Protein AF-A0AAV1ZZJ3-F1 (afdb_monomer_lite)

Sequence (197 aa):
MMRHVVPSNNSCLFTSIYFILSNGNMDLDKSNELRNIIADVVRNNTEKYTTAFLGKPNQEYCEWIQNPAHWGGAIELAILSEHFKLEIVAIDTLSLIAHRFGENNNYKDRVFLIYDGIHYDPLVLELDNTTQTMFPASDLRPMEMAIEIAKEAKSSRQFTDMANFTLFCKVCQARFVGDKEVTEHARVTGHCEFGEF

Secondary structure (DSSP, 8-state):
-EEPPPP-STTHHHHHHHHHHTTS---STHHHHHHHHHHHHHHH-TTTS-HHHHSS-HHHHHHHHHSTTSPP-HHHHHHHHHHHT-EEEEEETTT--EEEESGGGT-SEEEEEEE-SS-EEEEEEEETTEEE--EETT--HHHHHHHHHHHHHHHHHHHHHHH---EEETTT--EESSHHHHHHHHHHH----EEE-

Structure (mmCIF, N/CA/C/O backbone):
data_AF-A0AAV1ZZJ3-F1
#
_entry.id   AF-A0AAV1ZZJ3-F1
#
loop_
_atom_site.group_PDB
_atom_site.id
_atom_site.type_symbol
_atom_site.label_atom_id
_atom_site.label_alt_id
_atom_site.label_comp_id
_atom_site.label_asym_id
_atom_site.label_entity_id
_atom_site.label_seq_id
_atom_site.pdbx_PDB_ins_code
_atom_site.Cartn_x
_atom_site.Cartn_y
_atom_site.Cartn_z
_atom_site.occupancy
_atom_site.B_iso_or_equiv
_atom_site.auth_seq_id
_atom_site.auth_comp_id
_atom_site.auth_asym_id
_atom_site.auth_atom_id
_atom_site.pdbx_PDB_model_num
ATOM 1 N N . MET A 1 1 ? 7.753 11.155 -10.417 1.00 92.88 1 MET A N 1
ATOM 2 C CA . MET A 1 1 ? 7.214 10.222 -9.409 1.00 92.88 1 MET A CA 1
ATOM 3 C C . MET A 1 1 ? 7.870 8.888 -9.671 1.00 92.88 1 MET A C 1
ATOM 5 O O . MET A 1 1 ? 8.147 8.601 -10.826 1.00 92.88 1 MET A O 1
ATOM 9 N N . MET A 1 2 ? 8.169 8.126 -8.631 1.00 94.50 2 MET A N 1
ATOM 10 C CA . MET A 1 2 ? 8.873 6.856 -8.726 1.00 94.50 2 MET A CA 1
ATOM 11 C C . MET A 1 2 ? 8.394 5.890 -7.647 1.00 94.50 2 MET A C 1
ATOM 13 O O . MET A 1 2 ? 7.906 6.312 -6.598 1.00 94.50 2 MET A O 1
ATOM 17 N N . ARG A 1 3 ? 8.546 4.594 -7.923 1.00 95.88 3 ARG A N 1
ATOM 18 C CA . ARG A 1 3 ? 8.349 3.514 -6.952 1.00 95.88 3 ARG A CA 1
ATOM 19 C C . ARG A 1 3 ? 9.514 3.500 -5.972 1.00 95.88 3 ARG A C 1
ATOM 21 O O . ARG A 1 3 ? 10.662 3.411 -6.398 1.00 95.88 3 ARG A O 1
ATOM 28 N N . HIS A 1 4 ? 9.214 3.545 -4.681 1.00 95.62 4 HIS A N 1
ATOM 29 C CA . HIS A 1 4 ? 10.194 3.299 -3.631 1.00 95.62 4 HIS A CA 1
ATOM 30 C C . HIS A 1 4 ? 9.995 1.877 -3.109 1.00 95.62 4 HIS A C 1
ATOM 32 O O . HIS A 1 4 ? 8.924 1.560 -2.616 1.00 95.62 4 HIS A O 1
ATOM 38 N N . VAL A 1 5 ? 11.000 1.013 -3.258 1.00 96.06 5 VAL A N 1
ATOM 39 C CA . VAL A 1 5 ? 10.867 -0.416 -2.939 1.00 96.06 5 VAL A CA 1
ATOM 40 C C . VAL A 1 5 ? 10.989 -0.647 -1.434 1.00 96.06 5 VAL A C 1
ATOM 42 O O . VAL A 1 5 ? 12.005 -0.289 -0.836 1.00 96.06 5 VAL A O 1
ATOM 45 N N . VAL A 1 6 ? 9.989 -1.285 -0.830 1.00 95.62 6 VAL A N 1
ATOM 46 C CA . VAL A 1 6 ? 10.014 -1.743 0.563 1.00 95.62 6 VAL A CA 1
ATOM 47 C C . VAL A 1 6 ? 10.360 -3.236 0.641 1.00 95.62 6 VAL A C 1
ATOM 49 O O . VAL A 1 6 ? 10.262 -3.963 -0.349 1.00 95.62 6 VAL A O 1
ATOM 52 N N . PRO A 1 7 ? 10.784 -3.753 1.809 1.00 94.38 7 PRO A N 1
ATOM 53 C CA . PRO A 1 7 ? 11.091 -5.172 1.944 1.00 94.38 7 PRO A CA 1
ATOM 54 C C . PRO A 1 7 ? 9.897 -6.073 1.601 1.00 94.38 7 PRO A C 1
ATOM 56 O O . PRO A 1 7 ? 8.788 -5.888 2.107 1.00 94.38 7 PRO A O 1
ATOM 59 N N . SER A 1 8 ? 10.142 -7.108 0.794 1.00 89.88 8 SER A N 1
ATOM 60 C CA . SER A 1 8 ? 9.152 -8.131 0.437 1.00 89.88 8 SER A CA 1
ATOM 61 C C . SER A 1 8 ? 8.895 -9.099 1.596 1.00 89.88 8 SER A C 1
ATOM 63 O O . SER A 1 8 ? 9.334 -10.246 1.598 1.00 89.88 8 SER A O 1
ATOM 65 N N . ASN A 1 9 ? 8.191 -8.609 2.612 1.00 89.19 9 ASN A N 1
ATOM 66 C CA . ASN A 1 9 ? 7.699 -9.379 3.746 1.00 89.19 9 ASN A CA 1
ATOM 67 C C . ASN A 1 9 ? 6.160 -9.305 3.822 1.00 89.19 9 ASN A C 1
ATOM 69 O O . ASN A 1 9 ? 5.503 -8.597 3.055 1.00 89.19 9 ASN A O 1
ATOM 73 N N . ASN A 1 10 ? 5.577 -10.004 4.795 1.00 91.31 10 ASN A N 1
ATOM 74 C CA . ASN A 1 10 ? 4.128 -10.047 5.027 1.00 91.31 10 ASN A CA 1
ATOM 75 C C . ASN A 1 10 ? 3.524 -8.714 5.525 1.00 91.31 10 ASN A C 1
ATOM 77 O O . ASN A 1 10 ? 2.336 -8.653 5.841 1.00 91.31 10 ASN A O 1
ATOM 8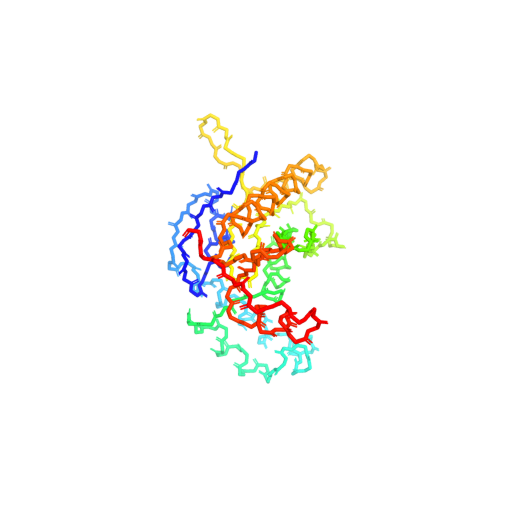1 N N . SER A 1 11 ? 4.328 -7.648 5.601 1.00 95.88 11 SER A N 1
ATOM 82 C CA . SER A 1 11 ? 3.949 -6.333 6.114 1.00 95.88 11 SER A CA 1
ATOM 83 C C . SER A 1 11 ? 4.175 -5.184 5.123 1.00 95.88 11 SER A C 1
ATOM 85 O O . SER A 1 11 ? 4.018 -4.029 5.515 1.00 95.88 11 SER A O 1
ATOM 87 N N . CYS A 1 12 ? 4.475 -5.466 3.849 1.00 96.81 12 CYS A N 1
ATOM 88 C CA . CYS A 1 12 ? 4.767 -4.444 2.832 1.00 96.81 12 CYS A CA 1
ATOM 89 C C . CYS A 1 12 ? 3.719 -3.320 2.741 1.00 96.81 12 CYS A C 1
ATOM 91 O O . CYS A 1 12 ? 4.092 -2.153 2.650 1.00 96.81 12 CYS A O 1
ATOM 93 N N . LEU A 1 13 ? 2.421 -3.630 2.867 1.00 98.25 13 LEU A N 1
ATOM 94 C CA . LEU A 1 13 ? 1.353 -2.622 2.921 1.00 98.25 13 LEU A CA 1
ATOM 95 C C . LEU A 1 13 ? 1.544 -1.647 4.089 1.00 98.25 13 LEU A C 1
ATOM 97 O O . LEU A 1 13 ? 1.511 -0.434 3.898 1.00 98.25 13 LEU A O 1
ATOM 101 N N . PHE A 1 14 ? 1.766 -2.165 5.298 1.00 98.31 14 PHE A N 1
ATOM 102 C CA . PHE A 1 14 ? 1.923 -1.341 6.498 1.00 98.31 14 PHE A CA 1
ATOM 103 C C . PHE A 1 14 ? 3.227 -0.549 6.451 1.00 98.31 14 PHE A C 1
ATOM 105 O O . PHE A 1 14 ? 3.233 0.632 6.778 1.00 98.31 14 PHE A O 1
ATOM 112 N N . THR A 1 15 ? 4.312 -1.167 5.979 1.00 97.88 15 THR A N 1
ATOM 113 C CA . THR A 1 15 ? 5.588 -0.476 5.765 1.00 97.88 15 THR A CA 1
ATOM 114 C C . THR A 1 15 ? 5.435 0.665 4.758 1.00 97.88 15 THR A C 1
ATOM 116 O O . THR A 1 15 ? 5.899 1.768 5.026 1.00 97.88 15 THR A O 1
ATOM 119 N N . SER A 1 16 ? 4.723 0.441 3.650 1.00 98.25 16 SER A N 1
ATOM 120 C CA . SER A 1 16 ? 4.460 1.463 2.629 1.00 98.25 16 SER A CA 1
ATOM 121 C C . SER A 1 16 ? 3.654 2.637 3.179 1.00 98.25 16 SER A C 1
ATOM 123 O O . SER A 1 16 ? 4.013 3.793 2.966 1.00 98.25 16 SER A O 1
ATOM 125 N N . ILE A 1 17 ? 2.577 2.353 3.920 1.00 98.38 17 ILE A N 1
ATOM 126 C CA . ILE A 1 17 ? 1.758 3.396 4.546 1.00 98.38 17 ILE A CA 1
ATOM 127 C C . ILE A 1 17 ? 2.559 4.158 5.599 1.00 98.38 17 ILE A C 1
ATOM 129 O O . ILE A 1 17 ? 2.532 5.386 5.604 1.00 98.38 17 ILE A O 1
ATOM 133 N N . TYR A 1 18 ? 3.298 3.462 6.465 1.00 98.06 18 TYR A N 1
ATOM 134 C CA . TYR A 1 18 ? 4.115 4.128 7.472 1.00 98.06 18 TYR A CA 1
ATOM 135 C C . TYR A 1 18 ? 5.170 5.030 6.829 1.00 98.06 18 TYR A C 1
ATOM 137 O O . TYR A 1 18 ? 5.272 6.189 7.212 1.00 98.06 18 TYR A O 1
ATOM 145 N N . PHE A 1 19 ? 5.884 4.536 5.815 1.00 97.44 19 PHE A N 1
ATOM 146 C CA . PHE A 1 19 ? 6.869 5.309 5.058 1.00 97.44 19 PHE A CA 1
ATOM 147 C C . PHE A 1 19 ? 6.277 6.604 4.488 1.00 97.44 19 PHE A C 1
ATOM 149 O O . PHE A 1 19 ? 6.903 7.661 4.533 1.00 97.44 19 PHE A O 1
ATOM 156 N N . ILE A 1 20 ? 5.046 6.544 3.978 1.00 97.38 20 ILE A N 1
ATOM 157 C CA . ILE A 1 20 ? 4.338 7.725 3.483 1.00 97.38 20 ILE A CA 1
ATOM 158 C C . ILE A 1 20 ? 4.045 8.709 4.622 1.00 97.38 20 ILE A C 1
ATOM 160 O O . ILE A 1 20 ? 4.369 9.891 4.500 1.00 97.38 20 ILE A O 1
ATOM 164 N N . LEU A 1 21 ? 3.457 8.222 5.719 1.00 96.62 21 LEU A N 1
ATOM 165 C CA . LEU A 1 21 ? 3.055 9.034 6.875 1.00 96.62 21 LEU A CA 1
ATOM 166 C C . LEU A 1 21 ? 4.249 9.648 7.617 1.00 96.62 21 LEU A C 1
ATOM 168 O O . LEU A 1 21 ? 4.118 10.689 8.257 1.00 96.62 21 LEU A O 1
ATOM 172 N N . SER A 1 22 ? 5.412 9.010 7.533 1.00 95.19 22 SER A N 1
ATOM 173 C CA . SER A 1 22 ? 6.654 9.436 8.170 1.00 95.19 22 SER A CA 1
ATOM 174 C C . SER A 1 22 ? 7.523 10.326 7.270 1.00 95.19 22 SER A C 1
ATOM 176 O O . SER A 1 22 ? 8.674 10.598 7.616 1.00 95.19 22 SER A O 1
ATOM 178 N N . ASN A 1 23 ? 6.991 10.787 6.128 1.00 92.81 23 ASN A N 1
ATOM 179 C CA . ASN A 1 23 ? 7.705 11.581 5.120 1.00 92.81 23 ASN A CA 1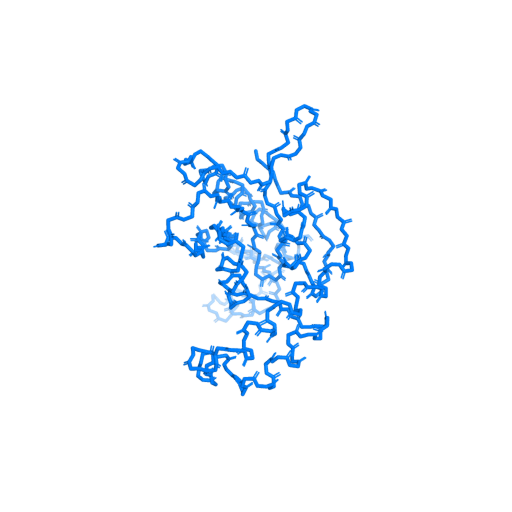
ATOM 180 C C . ASN A 1 23 ? 9.005 10.915 4.634 1.00 92.81 23 ASN A C 1
ATOM 182 O O . ASN A 1 23 ? 10.047 11.559 4.522 1.00 92.81 23 ASN A O 1
ATOM 186 N N . GLY A 1 24 ? 8.942 9.613 4.357 1.00 92.38 24 GLY A N 1
ATOM 187 C CA . GLY A 1 24 ? 10.041 8.844 3.777 1.00 92.38 24 GLY A CA 1
ATOM 188 C C . GLY A 1 24 ? 10.946 8.143 4.792 1.00 92.38 24 GLY A C 1
ATOM 189 O O . GLY A 1 24 ? 12.002 7.632 4.422 1.00 92.38 24 GLY A O 1
ATOM 190 N N . ASN A 1 25 ? 10.570 8.092 6.072 1.00 92.62 25 ASN A N 1
ATOM 191 C CA . ASN A 1 25 ? 11.321 7.336 7.072 1.00 92.62 25 ASN A CA 1
ATOM 192 C C . ASN A 1 25 ? 10.858 5.869 7.112 1.00 92.62 25 ASN A C 1
ATOM 194 O O . ASN A 1 25 ? 9.691 5.570 7.376 1.00 92.62 25 ASN A O 1
ATOM 198 N N . MET A 1 26 ? 11.788 4.946 6.873 1.00 92.44 26 MET A N 1
ATOM 199 C CA . MET A 1 26 ? 11.524 3.513 6.939 1.00 92.44 26 MET A CA 1
ATOM 200 C C . MET A 1 26 ? 11.800 2.967 8.344 1.00 92.44 26 MET A C 1
ATOM 202 O O . MET A 1 26 ? 12.945 2.914 8.785 1.00 92.44 26 MET A O 1
ATOM 206 N N . ASP A 1 27 ? 10.747 2.488 9.004 1.00 93.19 27 ASP A N 1
ATOM 207 C CA . ASP A 1 27 ? 10.817 1.761 10.273 1.00 93.19 27 ASP A CA 1
ATOM 208 C C . ASP A 1 27 ? 9.864 0.559 10.200 1.00 93.19 27 ASP A C 1
ATOM 210 O O . ASP A 1 27 ? 8.648 0.707 10.058 1.00 93.19 27 ASP A O 1
ATOM 214 N N . LEU A 1 28 ? 10.427 -0.650 10.230 1.00 91.25 28 LEU A N 1
ATOM 215 C CA . LEU A 1 28 ? 9.665 -1.883 10.033 1.00 91.25 28 LEU A CA 1
ATOM 216 C C . LEU A 1 28 ? 8.820 -2.246 11.258 1.00 91.25 28 LEU A C 1
ATOM 218 O O . LEU A 1 28 ? 7.755 -2.856 11.095 1.00 91.25 28 LEU A O 1
ATOM 222 N N . ASP A 1 29 ? 9.236 -1.821 12.454 1.00 92.19 29 ASP A N 1
ATOM 223 C CA . ASP A 1 29 ? 8.556 -2.140 13.714 1.00 92.19 29 ASP A CA 1
ATOM 224 C C . ASP A 1 29 ? 7.190 -1.445 13.805 1.00 92.19 29 ASP A C 1
ATOM 226 O O . ASP A 1 29 ? 6.247 -1.940 14.432 1.00 92.19 29 ASP A O 1
ATOM 230 N N . LYS A 1 30 ? 7.034 -0.346 13.062 1.00 95.38 30 LYS A N 1
ATOM 231 C CA . LYS A 1 30 ? 5.810 0.460 12.974 1.00 95.38 30 LYS A CA 1
ATOM 232 C C . LYS A 1 30 ? 4.670 -0.220 12.235 1.00 95.38 30 LYS A C 1
ATOM 234 O O . LYS A 1 30 ? 3.511 0.167 12.390 1.00 95.38 30 LYS A O 1
ATOM 239 N N . SER A 1 31 ? 4.963 -1.308 11.526 1.00 95.31 31 SER A N 1
ATOM 240 C CA . SER A 1 31 ? 3.931 -2.170 10.950 1.00 95.31 31 SER A CA 1
ATOM 241 C C . SER A 1 31 ? 2.983 -2.715 12.028 1.00 95.31 31 SER A C 1
ATOM 243 O O . SER A 1 31 ? 1.779 -2.808 11.7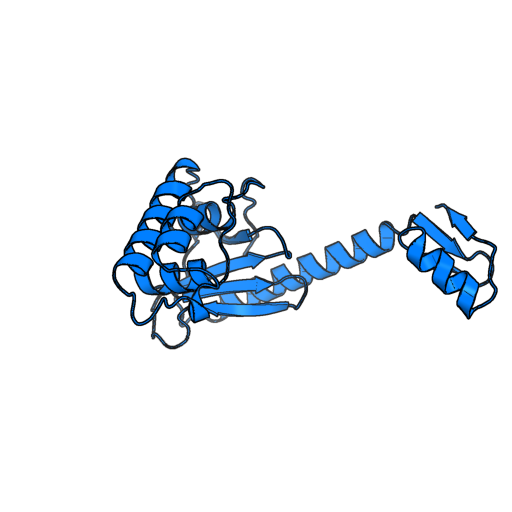97 1.00 95.31 31 SER A O 1
ATOM 245 N N . ASN A 1 32 ? 3.498 -3.024 13.225 1.00 96.38 32 ASN A N 1
ATOM 246 C CA . ASN A 1 32 ? 2.681 -3.529 14.333 1.00 96.38 32 ASN A CA 1
ATOM 247 C C . ASN A 1 32 ? 1.768 -2.446 14.921 1.00 96.38 32 ASN A C 1
ATOM 249 O O . ASN A 1 32 ? 0.634 -2.736 15.297 1.00 96.38 32 ASN A O 1
ATOM 253 N N . GLU A 1 33 ? 2.223 -1.192 14.958 1.00 97.31 33 GLU A N 1
ATOM 254 C CA . GLU A 1 33 ? 1.406 -0.063 15.417 1.00 97.31 33 GLU A CA 1
ATOM 255 C C . GLU A 1 33 ? 0.197 0.149 14.498 1.00 97.31 33 GLU A C 1
ATOM 257 O O . GLU A 1 33 ? -0.930 0.246 14.982 1.00 97.31 33 GLU A O 1
ATOM 262 N N . LEU A 1 34 ? 0.398 0.113 13.175 1.00 98.19 34 LEU A N 1
ATOM 263 C CA . LEU A 1 34 ? -0.704 0.220 12.212 1.00 98.19 34 LEU A CA 1
ATOM 264 C C . LEU A 1 34 ? -1.697 -0.946 12.327 1.00 98.19 34 LEU A C 1
ATOM 266 O O . LEU A 1 34 ? -2.908 -0.724 12.290 1.00 98.19 34 LEU A O 1
ATOM 270 N N . ARG A 1 35 ? -1.213 -2.179 12.522 1.00 98.56 35 ARG A N 1
ATOM 271 C CA . ARG A 1 35 ? -2.081 -3.349 12.755 1.00 98.56 35 ARG A CA 1
ATOM 272 C C . ARG A 1 35 ? -2.927 -3.194 14.020 1.00 98.56 35 ARG A C 1
ATOM 274 O O . ARG A 1 35 ? -4.111 -3.520 13.998 1.00 98.56 35 ARG A O 1
ATOM 281 N N . ASN A 1 36 ? -2.346 -2.667 15.098 1.00 98.44 36 ASN A N 1
ATOM 282 C CA . ASN A 1 36 ? -3.072 -2.402 16.341 1.00 98.44 36 ASN A CA 1
ATOM 283 C C . ASN A 1 36 ? -4.154 -1.334 16.148 1.00 98.44 36 ASN A C 1
ATOM 285 O O . ASN A 1 36 ? -5.285 -1.547 16.575 1.00 98.44 36 ASN A O 1
ATOM 289 N N . ILE A 1 37 ? -3.850 -0.248 15.427 1.00 98.50 37 ILE A N 1
ATOM 290 C CA . ILE A 1 37 ? -4.845 0.774 15.065 1.00 98.50 37 ILE A CA 1
ATOM 291 C C . ILE A 1 37 ? -6.025 0.140 14.318 1.00 98.50 37 ILE A C 1
ATOM 293 O O . ILE A 1 37 ? -7.182 0.411 14.641 1.00 98.50 37 ILE A O 1
ATOM 297 N N . ILE A 1 38 ? -5.751 -0.730 13.343 1.00 98.69 38 ILE A N 1
ATOM 298 C CA . ILE A 1 38 ? -6.797 -1.418 12.579 1.00 98.69 38 ILE A CA 1
ATOM 299 C C . ILE A 1 38 ? -7.641 -2.314 13.487 1.00 98.69 38 ILE A C 1
ATOM 301 O O . ILE A 1 38 ? -8.869 -2.226 13.453 1.00 98.69 38 ILE A O 1
ATOM 305 N N . ALA A 1 39 ? -7.006 -3.137 14.324 1.00 98.62 39 ALA A N 1
ATOM 306 C CA . ALA A 1 39 ? -7.709 -4.002 15.266 1.00 98.62 39 ALA A CA 1
ATOM 307 C C . ALA A 1 39 ? -8.598 -3.195 16.227 1.00 98.62 39 ALA A C 1
ATOM 309 O O . ALA A 1 39 ? -9.741 -3.574 16.474 1.00 98.62 39 ALA A O 1
ATOM 310 N N . ASP A 1 40 ? -8.120 -2.053 16.719 1.00 98.62 40 ASP A N 1
ATOM 311 C CA . ASP A 1 40 ? -8.891 -1.170 17.594 1.00 98.62 40 ASP A CA 1
ATOM 312 C C . ASP A 1 40 ? -10.091 -0.544 16.872 1.00 98.62 40 ASP A C 1
ATOM 314 O O . ASP A 1 40 ? -11.192 -0.500 17.427 1.00 98.62 40 ASP A O 1
ATOM 318 N N . VAL A 1 41 ? -9.926 -0.104 15.619 1.00 98.38 41 VAL A N 1
ATOM 319 C CA . VAL A 1 41 ? -11.039 0.412 14.805 1.00 98.38 41 VAL A CA 1
ATOM 320 C C . VAL A 1 41 ? -12.081 -0.676 14.541 1.00 98.38 41 VAL A C 1
ATOM 322 O O . VAL A 1 41 ? -13.278 -0.407 14.660 1.00 98.38 41 VAL A O 1
ATOM 325 N N . VAL A 1 42 ? -11.652 -1.897 14.212 1.00 98.50 42 VAL A N 1
ATOM 326 C CA . VAL A 1 42 ? -12.551 -3.033 13.956 1.00 98.50 42 VAL A CA 1
ATOM 327 C C . VAL A 1 42 ? -13.321 -3.416 15.218 1.00 98.50 42 VAL A C 1
ATOM 329 O O . VAL A 1 42 ? -14.548 -3.544 15.169 1.00 98.50 42 VAL A O 1
ATOM 332 N N . ARG A 1 43 ? -12.625 -3.534 16.354 1.00 98.31 43 ARG A N 1
ATOM 333 C CA . ARG A 1 43 ? -13.203 -3.925 17.647 1.00 98.31 43 ARG A CA 1
ATOM 334 C C . ARG A 1 43 ? -14.254 -2.938 18.144 1.00 98.31 43 ARG A C 1
ATOM 336 O O . ARG A 1 43 ? -15.253 -3.347 18.726 1.00 98.31 43 ARG A O 1
ATOM 343 N N . ASN A 1 44 ? -14.039 -1.646 17.908 1.00 97.81 44 ASN A N 1
ATOM 344 C CA . ASN A 1 44 ? -14.919 -0.588 18.404 1.00 97.81 44 ASN A CA 1
ATOM 345 C C . ASN A 1 44 ? -16.103 -0.262 17.475 1.00 97.81 44 ASN A C 1
ATOM 347 O O . ASN A 1 44 ? -16.964 0.522 17.858 1.00 97.81 44 ASN A O 1
ATOM 351 N N . ASN A 1 45 ? -16.176 -0.849 16.275 1.00 96.88 45 ASN A N 1
ATOM 352 C CA . ASN A 1 45 ? -17.225 -0.566 15.286 1.00 96.88 45 ASN A CA 1
ATOM 353 C C . ASN A 1 45 ? -17.867 -1.860 14.757 1.00 96.88 45 ASN A C 1
ATOM 355 O O . ASN A 1 45 ? -17.893 -2.121 13.551 1.00 96.88 45 ASN A O 1
ATOM 359 N N . THR A 1 46 ? -18.380 -2.688 15.665 1.00 96.50 46 THR A N 1
ATOM 360 C CA . THR A 1 46 ? -18.911 -4.030 15.361 1.00 96.50 46 THR A CA 1
ATOM 361 C C . THR A 1 46 ? -20.124 -4.028 14.426 1.00 96.50 46 THR A C 1
ATOM 363 O O . THR A 1 46 ? -20.312 -4.986 13.680 1.00 96.50 46 THR A O 1
ATOM 366 N N . GLU A 1 47 ? -20.915 -2.950 14.409 1.00 97.31 47 GLU A N 1
ATOM 367 C CA . GLU A 1 47 ? -22.045 -2.790 13.481 1.00 97.31 47 GLU A CA 1
ATOM 368 C C . GLU A 1 47 ? -21.589 -2.650 12.021 1.00 97.31 47 GLU A C 1
ATOM 370 O O . GLU A 1 47 ? -22.242 -3.161 11.114 1.00 97.31 47 GLU A O 1
ATOM 375 N N . LYS A 1 48 ? -20.446 -1.988 11.788 1.00 97.12 48 LYS A N 1
ATOM 376 C CA . LYS A 1 48 ? -19.846 -1.831 10.454 1.00 97.12 48 LYS A CA 1
ATOM 377 C C . LYS A 1 48 ? -19.041 -3.073 10.075 1.00 97.12 48 LYS A C 1
ATOM 379 O O . LYS A 1 48 ? -19.235 -3.645 9.003 1.00 97.12 48 LYS A O 1
ATOM 384 N N . TYR A 1 49 ? -18.150 -3.508 10.962 1.00 97.94 49 TYR A N 1
ATOM 385 C CA . TYR A 1 49 ? -17.226 -4.616 10.719 1.00 97.94 49 TYR A CA 1
ATOM 386 C C . TYR A 1 49 ? -17.818 -5.945 11.191 1.00 97.94 49 TYR A C 1
ATOM 388 O O . TYR A 1 49 ? -17.357 -6.568 12.152 1.00 97.94 49 TYR A O 1
ATOM 396 N N . THR A 1 50 ? -18.876 -6.355 10.495 1.00 98.06 50 THR A N 1
ATOM 397 C CA . THR A 1 50 ? -19.569 -7.629 10.711 1.00 98.06 50 THR A CA 1
ATOM 398 C C . THR A 1 50 ? -18.790 -8.804 10.116 1.00 98.06 50 THR A C 1
ATOM 400 O O . THR A 1 50 ? -17.908 -8.627 9.273 1.00 98.06 50 THR A O 1
ATOM 403 N N . THR A 1 51 ? -19.168 -10.034 10.477 1.00 97.62 51 THR A N 1
ATOM 404 C CA . THR A 1 51 ? -18.599 -11.250 9.869 1.00 97.62 51 THR A CA 1
ATOM 405 C C . THR A 1 51 ? -18.734 -11.274 8.349 1.00 97.62 51 THR A C 1
ATOM 407 O O . THR A 1 51 ? -17.821 -11.728 7.667 1.00 97.62 51 THR A O 1
ATOM 410 N N . ALA A 1 52 ? -19.840 -10.760 7.806 1.00 97.00 52 ALA A N 1
ATOM 411 C CA . ALA A 1 52 ? -20.042 -10.683 6.363 1.00 97.00 52 ALA A CA 1
ATOM 412 C C . ALA A 1 52 ? -19.062 -9.706 5.693 1.00 97.00 52 ALA A C 1
ATOM 414 O O . ALA A 1 52 ? -18.600 -9.971 4.589 1.00 97.00 52 ALA A O 1
ATOM 415 N N . PHE A 1 53 ? -18.722 -8.604 6.369 1.00 96.62 53 PHE A N 1
ATOM 416 C CA . PHE A 1 53 ? -17.764 -7.621 5.865 1.00 96.62 53 PHE A CA 1
ATOM 417 C C . PHE A 1 53 ? -16.321 -8.146 5.925 1.00 96.62 53 PHE A C 1
ATOM 419 O O . PHE A 1 53 ? -15.562 -7.999 4.973 1.00 96.62 53 PHE A O 1
ATOM 426 N N . LEU A 1 54 ? -15.943 -8.763 7.047 1.00 97.44 54 LEU A N 1
ATOM 427 C CA . LEU A 1 54 ? -14.570 -9.201 7.328 1.00 97.44 54 LEU A CA 1
ATOM 428 C C . LEU A 1 54 ? -14.246 -10.604 6.783 1.00 97.44 54 LEU A C 1
ATOM 430 O O . LEU A 1 54 ? -13.086 -11.019 6.756 1.00 97.44 54 LEU A O 1
ATOM 434 N N . GLY A 1 55 ? -15.272 -11.384 6.432 1.00 96.81 55 GLY A N 1
ATOM 435 C CA . GLY A 1 55 ? -15.160 -12.806 6.094 1.00 96.81 55 GLY A CA 1
ATOM 436 C C . GLY A 1 55 ? -14.836 -13.719 7.285 1.00 96.81 55 GLY A C 1
ATOM 437 O O . GLY A 1 55 ? -14.644 -14.916 7.089 1.00 96.81 55 GLY A O 1
ATOM 438 N N . LYS A 1 56 ? -14.747 -13.167 8.503 1.00 97.56 56 LYS A N 1
ATOM 439 C CA . LYS A 1 56 ? -14.443 -13.841 9.778 1.00 97.56 56 LYS A CA 1
ATOM 440 C C . LYS A 1 56 ? -15.129 -13.099 10.937 1.00 97.56 56 LYS A C 1
ATOM 442 O O . LYS A 1 56 ? -15.426 -11.914 10.785 1.00 97.56 56 LYS A O 1
ATOM 447 N N . PRO A 1 57 ? -15.409 -13.743 12.085 1.00 98.38 57 PRO A N 1
ATOM 448 C CA . PRO A 1 57 ? -15.868 -13.056 13.294 1.00 98.38 57 PRO A CA 1
ATOM 449 C C . PRO A 1 57 ? -14.987 -11.851 13.653 1.00 98.38 57 PRO A C 1
ATOM 451 O O . PRO A 1 57 ? -13.770 -11.912 13.523 1.00 98.38 57 PRO A O 1
ATOM 454 N N . ASN A 1 58 ? -15.596 -10.761 14.130 1.00 98.38 58 ASN A N 1
ATOM 455 C CA . ASN A 1 58 ? -14.897 -9.498 14.411 1.00 98.38 58 ASN A CA 1
ATOM 456 C C . ASN A 1 58 ? -13.681 -9.674 15.341 1.00 98.38 58 ASN A C 1
ATOM 458 O O . ASN A 1 58 ? -12.590 -9.200 15.030 1.00 98.38 58 ASN A O 1
ATOM 462 N N . GLN A 1 59 ? -13.850 -10.418 16.438 1.00 98.12 59 GLN A N 1
ATOM 463 C CA . GLN A 1 59 ? -12.761 -10.713 17.371 1.00 98.12 59 GLN A CA 1
ATOM 464 C C . GLN A 1 59 ? -11.642 -11.533 16.711 1.00 98.12 59 GLN A C 1
ATOM 466 O O . GLN A 1 59 ? -10.473 -11.182 16.843 1.00 98.12 59 GLN A O 1
ATOM 471 N N . GLU A 1 60 ? -12.001 -12.571 15.952 1.00 98.50 60 GLU A N 1
ATOM 472 C CA . GLU A 1 60 ? -11.040 -13.401 15.216 1.00 98.50 60 GLU A CA 1
ATOM 473 C C . GLU A 1 60 ? -10.268 -12.570 14.181 1.00 98.50 60 GLU A C 1
ATOM 475 O O . GLU A 1 60 ? -9.064 -12.737 14.021 1.00 98.50 60 GLU A O 1
ATOM 480 N N . TYR A 1 61 ? -10.929 -11.617 13.516 1.00 98.62 61 TYR A N 1
ATOM 481 C CA . TYR A 1 61 ? -10.264 -10.694 12.601 1.00 98.62 61 TYR A CA 1
ATOM 482 C C . TYR A 1 61 ? -9.250 -9.797 13.312 1.00 98.62 61 TYR A C 1
ATOM 484 O O . TYR A 1 61 ? -8.165 -9.572 12.783 1.00 98.62 61 TYR A O 1
ATOM 492 N N . CYS A 1 62 ? -9.583 -9.292 14.504 1.00 98.62 62 CYS A N 1
ATOM 493 C CA . CYS A 1 62 ? -8.666 -8.468 15.292 1.00 98.62 62 CYS A CA 1
ATOM 494 C C . CYS A 1 62 ? -7.391 -9.246 15.647 1.00 98.62 62 CYS A C 1
ATOM 496 O O . CYS A 1 62 ? -6.289 -8.744 15.446 1.00 98.62 62 CYS A O 1
ATOM 498 N N . GLU A 1 63 ? -7.532 -10.487 16.111 1.00 98.38 63 GLU A N 1
ATOM 499 C CA . GLU A 1 63 ? -6.392 -11.365 16.406 1.00 98.38 63 GLU A CA 1
ATOM 500 C C . GLU A 1 63 ? -5.605 -11.704 15.129 1.00 98.38 63 GLU A C 1
ATOM 502 O O . GLU A 1 63 ? -4.371 -11.688 15.117 1.00 98.38 63 GLU A O 1
ATOM 507 N N . TRP A 1 64 ? -6.315 -11.951 14.023 1.00 98.44 64 TRP A N 1
ATOM 508 C CA . TRP A 1 64 ? -5.728 -12.236 12.719 1.00 98.44 64 TRP A CA 1
ATOM 509 C C . TRP A 1 64 ? -4.877 -11.067 12.208 1.00 98.44 64 TRP A C 1
ATOM 511 O O . TRP A 1 64 ? -3.716 -11.277 11.859 1.00 98.44 64 TRP A O 1
ATOM 521 N N . ILE A 1 65 ? -5.395 -9.835 12.196 1.00 98.50 65 ILE A N 1
ATOM 522 C CA . ILE A 1 65 ? -4.680 -8.691 11.610 1.00 98.50 65 ILE A CA 1
ATOM 523 C C . ILE A 1 65 ? -3.455 -8.271 12.432 1.00 98.50 65 ILE A C 1
ATOM 525 O O . ILE A 1 65 ? -2.478 -7.776 11.866 1.00 98.50 65 ILE A O 1
ATOM 529 N N . GLN A 1 66 ? -3.466 -8.515 13.747 1.00 98.19 66 GLN A N 1
ATOM 530 C CA . GLN A 1 66 ? -2.333 -8.251 14.640 1.00 98.19 66 GLN A CA 1
ATOM 531 C C . GLN A 1 66 ? -1.158 -9.218 14.432 1.00 98.19 66 GLN A C 1
ATOM 533 O O . GLN A 1 66 ? -0.038 -8.909 14.835 1.00 98.19 66 GLN A O 1
ATOM 538 N N . ASN A 1 67 ? -1.368 -10.362 13.776 1.00 97.38 67 ASN A N 1
ATOM 539 C CA . ASN A 1 67 ? -0.286 -11.292 13.471 1.00 97.38 67 ASN A CA 1
ATOM 540 C C . ASN A 1 67 ? 0.547 -10.791 12.266 1.00 97.38 67 ASN A C 1
ATOM 542 O O . ASN A 1 67 ? 0.011 -10.652 11.162 1.00 97.38 67 ASN A O 1
ATOM 546 N N . PRO A 1 68 ? 1.870 -10.581 12.422 1.00 95.00 68 PRO A N 1
ATOM 547 C CA . PRO A 1 68 ? 2.735 -10.062 11.361 1.00 95.00 68 PRO A CA 1
ATOM 548 C C . PRO A 1 68 ? 2.906 -11.015 10.169 1.00 95.00 68 PRO A C 1
ATOM 550 O O . PRO A 1 68 ? 3.422 -10.599 9.135 1.00 95.00 68 PRO A O 1
ATOM 553 N N . ALA A 1 69 ? 2.484 -12.278 10.280 1.00 94.31 69 ALA A N 1
ATOM 554 C CA . ALA A 1 69 ? 2.486 -13.225 9.170 1.00 94.31 69 ALA A CA 1
ATOM 555 C C . ALA A 1 69 ? 1.354 -12.980 8.157 1.00 94.31 69 ALA A C 1
ATOM 557 O O . ALA A 1 69 ? 1.435 -13.468 7.031 1.00 94.31 69 ALA A O 1
ATOM 558 N N . HIS A 1 70 ? 0.309 -12.238 8.530 1.00 95.06 70 HIS A N 1
ATOM 559 C CA . HIS A 1 70 ? -0.847 -12.007 7.669 1.00 95.06 70 HIS A CA 1
ATOM 560 C C . HIS A 1 70 ? -0.728 -10.721 6.865 1.00 95.06 70 HIS A C 1
ATOM 562 O O . HIS A 1 70 ? -0.262 -9.695 7.364 1.00 95.06 70 HIS A O 1
ATOM 568 N N . TRP A 1 71 ? -1.191 -10.771 5.621 1.00 96.06 71 TRP A N 1
ATOM 569 C CA . TRP A 1 71 ? -1.157 -9.634 4.708 1.00 96.06 71 TRP A CA 1
ATOM 570 C C . TRP A 1 71 ? -2.334 -8.702 4.970 1.00 96.06 71 TRP A C 1
ATOM 572 O O . TRP A 1 71 ? -3.436 -9.159 5.258 1.00 96.06 71 TRP A O 1
ATOM 582 N N . GLY A 1 72 ? -2.102 -7.399 4.836 1.00 96.75 72 GLY A N 1
ATOM 583 C CA . GLY A 1 72 ? -3.194 -6.440 4.698 1.00 96.75 72 GLY A CA 1
ATOM 584 C C . GLY A 1 72 ? -3.699 -6.382 3.256 1.00 96.75 72 GLY A C 1
ATOM 585 O O . GLY A 1 72 ? -3.023 -6.832 2.329 1.00 96.75 72 GLY A O 1
ATOM 586 N N . GLY A 1 73 ? -4.852 -5.756 3.059 1.00 97.25 73 GLY A N 1
ATOM 587 C CA . GLY A 1 73 ? -5.391 -5.464 1.737 1.00 97.25 73 GLY A CA 1
ATOM 588 C C . GLY A 1 73 ? -6.395 -4.316 1.755 1.00 97.25 73 GLY A C 1
ATOM 589 O O . GLY A 1 73 ? -6.228 -3.322 2.459 1.00 97.25 73 GLY A O 1
ATOM 590 N N . ALA A 1 74 ? -7.458 -4.447 0.962 1.00 97.38 74 ALA A N 1
ATOM 591 C CA . ALA A 1 74 ? -8.444 -3.386 0.765 1.00 97.38 74 ALA A CA 1
ATOM 592 C C . ALA A 1 74 ? -9.165 -2.954 2.058 1.00 97.38 74 ALA A C 1
ATOM 594 O O . ALA A 1 74 ? -9.445 -1.767 2.223 1.00 97.38 74 ALA A O 1
ATOM 595 N N . ILE A 1 75 ? -9.445 -3.887 2.978 1.00 98.12 75 ILE A N 1
ATOM 596 C CA . ILE A 1 75 ? -10.081 -3.570 4.269 1.00 98.12 75 ILE A CA 1
ATOM 597 C C . ILE A 1 75 ? -9.158 -2.671 5.097 1.00 98.12 75 ILE A C 1
ATOM 599 O O . ILE A 1 75 ? -9.585 -1.615 5.564 1.00 98.12 75 ILE A O 1
ATOM 603 N N . GLU A 1 76 ? -7.883 -3.042 5.213 1.00 98.62 76 GLU A N 1
ATOM 604 C CA . GLU A 1 76 ? -6.874 -2.263 5.934 1.00 98.62 76 GLU A CA 1
ATOM 605 C C . GLU A 1 76 ? -6.705 -0.873 5.319 1.00 98.62 76 GLU A C 1
ATOM 607 O O . GLU A 1 76 ? -6.730 0.116 6.046 1.00 98.62 76 GLU A O 1
ATOM 612 N N . LEU A 1 77 ? -6.590 -0.768 3.990 1.00 98.69 77 LEU A N 1
ATOM 613 C CA . LEU A 1 77 ? -6.458 0.528 3.311 1.00 98.69 77 LEU A CA 1
ATOM 614 C C . LEU A 1 77 ? -7.675 1.430 3.549 1.00 98.69 77 LEU A C 1
ATOM 616 O O . LEU A 1 77 ? -7.507 2.620 3.809 1.00 98.69 77 LEU A O 1
ATOM 620 N N . ALA A 1 78 ? -8.893 0.880 3.521 1.00 98.31 78 ALA A N 1
ATOM 621 C CA . ALA A 1 78 ? -10.105 1.638 3.823 1.00 98.31 78 ALA A CA 1
ATOM 622 C C . ALA A 1 78 ? -10.110 2.163 5.269 1.00 98.31 78 ALA A C 1
ATOM 624 O O . ALA A 1 78 ? -10.426 3.331 5.504 1.00 98.31 78 ALA A O 1
ATOM 625 N N . ILE A 1 79 ? -9.721 1.320 6.229 1.00 98.50 79 ILE A N 1
ATOM 626 C CA . ILE A 1 79 ? -9.636 1.685 7.648 1.00 98.50 79 ILE A CA 1
ATOM 627 C C . ILE A 1 79 ? -8.579 2.768 7.873 1.00 98.50 79 ILE A C 1
ATOM 629 O O . ILE A 1 79 ? -8.860 3.773 8.525 1.00 98.50 79 ILE A O 1
ATOM 633 N N . LEU A 1 80 ? -7.378 2.590 7.321 1.00 98.62 80 LEU A N 1
ATOM 634 C CA . LEU A 1 80 ? -6.272 3.533 7.481 1.00 98.62 80 LEU A CA 1
ATOM 635 C C . LEU A 1 80 ? -6.575 4.876 6.802 1.00 98.62 80 LEU A C 1
ATOM 637 O O . LEU A 1 80 ? -6.296 5.922 7.384 1.00 98.62 80 LEU A O 1
ATOM 641 N N . SER A 1 81 ? -7.214 4.859 5.628 1.00 98.56 81 SER A N 1
ATOM 642 C CA . SER A 1 81 ? -7.711 6.067 4.957 1.00 98.56 81 SER A CA 1
ATOM 643 C C . SER A 1 81 ? -8.673 6.851 5.856 1.00 98.56 81 SER A C 1
ATOM 645 O O . SER A 1 81 ? -8.506 8.056 6.061 1.00 98.56 81 SER A O 1
ATOM 647 N N . GLU A 1 82 ? -9.650 6.165 6.459 1.00 97.69 82 GLU A N 1
ATOM 648 C CA . GLU A 1 82 ? -10.624 6.799 7.346 1.00 97.69 82 GLU A CA 1
ATOM 649 C C . GLU A 1 82 ? -9.994 7.300 8.652 1.00 97.69 82 GLU A C 1
ATOM 651 O O . GLU A 1 82 ? -10.370 8.371 9.141 1.00 97.69 82 GLU A O 1
ATOM 656 N N . HIS A 1 83 ? -9.045 6.547 9.210 1.00 97.75 83 HIS A N 1
ATOM 657 C CA . HIS A 1 83 ? -8.354 6.881 10.451 1.00 97.75 83 HIS A CA 1
ATOM 658 C C . HIS A 1 83 ? -7.469 8.123 10.288 1.00 97.75 83 HIS A C 1
ATOM 660 O O . HIS A 1 83 ? -7.594 9.070 11.063 1.00 97.75 83 HIS A O 1
ATOM 666 N N . PHE A 1 84 ? -6.638 8.160 9.242 1.00 97.88 84 PHE A N 1
ATOM 667 C CA . PHE A 1 84 ? -5.708 9.265 8.983 1.00 97.88 84 PHE A CA 1
ATOM 668 C C . PHE A 1 84 ? -6.313 10.425 8.186 1.00 97.88 84 PHE A C 1
ATOM 670 O O . PHE A 1 84 ? -5.636 11.424 7.962 1.00 97.88 84 PHE A O 1
ATOM 677 N N . LYS A 1 85 ? -7.589 10.323 7.789 1.00 97.75 85 LYS A N 1
ATOM 678 C CA . LYS A 1 85 ? -8.306 11.342 7.003 1.00 97.75 85 LYS A CA 1
ATOM 679 C C . LYS A 1 85 ? -7.583 11.682 5.699 1.00 97.75 85 LYS A C 1
ATOM 681 O O . LYS A 1 85 ? -7.400 12.851 5.358 1.00 97.75 85 LYS A O 1
ATOM 686 N N . LEU A 1 86 ? -7.194 10.631 4.985 1.00 96.94 86 LEU A N 1
ATOM 687 C CA . LEU A 1 86 ? -6.354 10.711 3.802 1.00 96.94 86 LEU A CA 1
ATOM 688 C C . LEU A 1 86 ? -6.894 9.818 2.688 1.00 96.94 86 LEU A C 1
ATOM 690 O O . LEU A 1 86 ? -7.316 8.690 2.938 1.00 96.94 86 LEU A O 1
ATOM 694 N N . GLU A 1 87 ? -6.878 10.306 1.451 1.00 98.44 87 GLU A N 1
ATOM 695 C CA . GLU A 1 87 ? -7.233 9.489 0.295 1.00 98.44 87 GLU A CA 1
ATOM 696 C C . GLU A 1 87 ? -6.060 8.578 -0.091 1.00 98.44 87 GLU A C 1
ATOM 698 O O . GLU A 1 87 ? -4.982 9.054 -0.442 1.00 98.44 87 GLU A O 1
ATOM 703 N N . ILE A 1 88 ? -6.258 7.262 -0.056 1.00 98.69 88 ILE A N 1
ATOM 704 C CA . ILE A 1 88 ? -5.222 6.303 -0.456 1.00 98.69 88 ILE A CA 1
ATOM 705 C C . ILE A 1 88 ? -5.578 5.753 -1.829 1.00 98.69 88 ILE A C 1
ATOM 707 O O . ILE A 1 88 ? -6.660 5.201 -2.013 1.00 98.69 88 ILE A O 1
ATOM 711 N N . VAL A 1 89 ? -4.670 5.881 -2.793 1.00 98.62 89 VAL A N 1
ATOM 712 C CA . VAL A 1 89 ? -4.853 5.343 -4.142 1.00 98.62 89 VAL A CA 1
ATOM 713 C C . VAL A 1 89 ? -3.887 4.189 -4.358 1.00 98.62 89 VAL A C 1
ATOM 715 O O . VAL A 1 89 ? -2.683 4.405 -4.437 1.00 98.62 89 VAL A O 1
ATOM 718 N N . ALA A 1 90 ? -4.403 2.967 -4.469 1.00 98.50 90 ALA A N 1
ATOM 719 C CA . ALA A 1 90 ? -3.608 1.791 -4.811 1.00 98.50 90 ALA A CA 1
ATOM 720 C C . ALA A 1 90 ? -3.823 1.423 -6.282 1.00 98.50 90 ALA A C 1
ATOM 722 O O . ALA A 1 90 ? -4.941 1.096 -6.683 1.00 98.50 90 ALA A O 1
ATOM 723 N N . ILE A 1 91 ? -2.764 1.489 -7.087 1.00 98.38 91 ILE A N 1
ATOM 724 C CA . ILE A 1 91 ? -2.823 1.197 -8.520 1.00 98.38 91 ILE A CA 1
ATOM 725 C C . ILE A 1 91 ? -2.348 -0.229 -8.753 1.00 98.38 91 ILE A C 1
ATOM 727 O O . ILE A 1 91 ? -1.179 -0.548 -8.534 1.00 98.38 91 ILE A O 1
ATOM 731 N N . ASP A 1 92 ? -3.259 -1.080 -9.209 1.00 96.88 92 ASP A N 1
ATOM 732 C CA . ASP A 1 92 ? -2.937 -2.443 -9.604 1.00 96.88 92 ASP A CA 1
ATOM 733 C C . ASP A 1 92 ? -2.258 -2.436 -10.979 1.00 96.88 92 ASP A C 1
ATOM 735 O O . ASP A 1 92 ? -2.846 -2.043 -11.984 1.00 96.88 92 ASP A O 1
ATOM 739 N N . THR A 1 93 ? -1.009 -2.884 -11.039 1.00 94.62 93 THR A N 1
ATOM 740 C CA . THR A 1 93 ? -0.226 -2.959 -12.280 1.00 94.62 93 THR A CA 1
ATOM 741 C C . THR A 1 93 ? -0.742 -4.011 -13.256 1.00 94.62 93 THR A C 1
ATOM 743 O O . THR A 1 93 ? -0.472 -3.914 -14.451 1.00 94.62 93 THR A O 1
ATOM 746 N N . LEU A 1 94 ? -1.511 -5.001 -12.798 1.00 89.88 94 LEU A N 1
ATOM 747 C CA . LEU A 1 94 ? -2.093 -6.020 -13.666 1.00 89.88 94 LEU A CA 1
ATOM 748 C C . LEU A 1 94 ? -3.302 -5.462 -14.415 1.00 89.88 94 LEU A C 1
ATOM 750 O O . LEU A 1 94 ? -3.344 -5.492 -15.650 1.00 89.88 94 LEU A O 1
ATOM 754 N N . SER A 1 95 ? -4.280 -4.923 -13.688 1.00 93.19 95 SER A N 1
ATOM 755 C CA . SER A 1 95 ? -5.517 -4.394 -14.274 1.00 93.19 95 SER A CA 1
ATOM 756 C C . SER A 1 95 ? -5.415 -2.937 -14.740 1.00 93.19 95 SER A C 1
ATOM 758 O O . SER A 1 95 ? -6.205 -2.522 -15.585 1.00 93.19 95 SER A O 1
ATOM 760 N N . LEU A 1 96 ? -4.423 -2.182 -14.252 1.00 94.44 96 LEU A N 1
ATOM 761 C CA . LEU A 1 96 ? -4.304 -0.718 -14.355 1.00 94.44 96 LEU A CA 1
ATOM 762 C C . LEU A 1 96 ? -5.465 0.046 -13.703 1.00 94.44 96 LEU A C 1
ATOM 764 O O . LEU A 1 96 ? -5.685 1.221 -14.000 1.00 94.44 96 LEU A O 1
ATOM 768 N N . ILE A 1 97 ? -6.209 -0.604 -12.807 1.00 96.31 97 ILE A N 1
ATOM 769 C CA . ILE A 1 97 ? -7.274 0.036 -12.043 1.00 96.31 97 ILE A CA 1
ATOM 770 C C . ILE A 1 97 ? -6.657 0.748 -10.835 1.00 96.31 97 ILE A C 1
ATOM 772 O O . ILE A 1 97 ? -5.889 0.168 -10.067 1.00 96.31 97 ILE A O 1
ATOM 776 N N . ALA A 1 98 ? -7.018 2.020 -10.662 1.00 97.44 98 ALA A N 1
ATOM 777 C CA . ALA A 1 98 ? -6.690 2.802 -9.478 1.00 97.44 98 ALA A CA 1
ATOM 778 C C . ALA A 1 98 ? -7.814 2.661 -8.442 1.00 97.44 98 ALA A C 1
ATOM 780 O O . ALA A 1 98 ? -8.886 3.252 -8.583 1.00 97.44 98 ALA A O 1
ATOM 781 N N . HIS A 1 99 ? -7.575 1.880 -7.393 1.00 98.00 99 HIS A N 1
ATOM 782 C CA . HIS A 1 99 ? -8.502 1.734 -6.276 1.00 98.00 99 HIS A CA 1
ATOM 783 C C . HIS A 1 99 ? -8.346 2.912 -5.316 1.00 98.00 99 HIS A C 1
ATOM 785 O O . HIS A 1 99 ? -7.290 3.084 -4.707 1.00 98.00 99 HIS A O 1
ATOM 791 N N . ARG A 1 100 ? -9.399 3.725 -5.186 1.00 97.94 100 ARG A N 1
ATOM 792 C CA . ARG A 1 100 ? -9.412 4.938 -4.361 1.00 97.94 100 ARG A CA 1
ATOM 793 C C . ARG A 1 100 ? -10.151 4.678 -3.051 1.00 97.94 100 ARG A C 1
ATOM 795 O O . ARG A 1 100 ? -11.357 4.445 -3.034 1.00 97.94 100 ARG A O 1
ATOM 802 N N . PHE A 1 101 ? -9.430 4.736 -1.941 1.00 98.38 101 PHE A N 1
ATOM 803 C CA . PHE A 1 101 ? -9.972 4.619 -0.592 1.00 98.38 101 PHE A CA 1
ATOM 804 C C . PHE A 1 101 ? -10.140 6.024 -0.008 1.00 98.38 101 PHE A C 1
ATOM 806 O O . PHE A 1 101 ? -9.189 6.803 0.004 1.00 98.38 101 PHE A O 1
ATOM 813 N N . GLY A 1 102 ? -11.354 6.363 0.439 1.00 96.25 102 GLY A N 1
ATOM 814 C CA . GLY A 1 102 ? -11.673 7.693 0.978 1.00 96.25 102 GLY A CA 1
ATOM 815 C C . GLY A 1 102 ? -12.038 8.762 -0.063 1.00 96.25 102 GLY A C 1
ATOM 816 O O . GLY A 1 102 ? -12.153 9.930 0.298 1.00 96.25 102 GLY A O 1
ATOM 817 N N . GLU A 1 103 ? -12.265 8.384 -1.328 1.00 90.88 103 GLU A N 1
ATOM 818 C CA . GLU A 1 103 ? -12.591 9.299 -2.443 1.00 90.88 103 GLU A CA 1
ATOM 819 C C . GLU A 1 103 ? -13.763 10.250 -2.143 1.00 90.88 103 GLU A C 1
ATOM 821 O O . GLU A 1 103 ? -13.706 11.433 -2.469 1.00 90.88 103 GLU A O 1
ATOM 826 N N . ASN A 1 104 ? -14.810 9.758 -1.475 1.00 91.06 104 ASN A N 1
ATOM 827 C CA . ASN A 1 104 ? -16.027 10.529 -1.195 1.00 91.06 104 ASN A CA 1
ATOM 828 C C . ASN A 1 104 ? -15.989 11.278 0.146 1.00 91.06 104 ASN A C 1
ATOM 830 O O . ASN A 1 104 ? -16.987 11.870 0.556 1.00 91.06 104 ASN A O 1
ATOM 834 N N . ASN A 1 105 ? -14.854 11.255 0.848 1.00 93.50 105 ASN A N 1
ATOM 835 C CA . ASN A 1 105 ? -14.747 11.798 2.201 1.00 93.50 105 ASN A CA 1
ATOM 836 C C . ASN A 1 105 ? -14.194 13.236 2.223 1.00 93.50 105 ASN A C 1
ATOM 838 O O . ASN A 1 105 ? -14.007 13.797 3.302 1.00 93.50 105 ASN A O 1
ATOM 842 N N . ASN A 1 106 ? -13.948 13.838 1.050 1.00 94.38 106 ASN A N 1
ATOM 843 C CA . ASN A 1 106 ? -13.391 15.187 0.884 1.00 94.38 106 ASN A CA 1
ATOM 844 C C . ASN A 1 106 ? -12.081 15.405 1.663 1.00 94.38 106 ASN A C 1
ATOM 846 O O . ASN A 1 106 ? -11.847 16.476 2.233 1.00 94.38 106 ASN A O 1
ATOM 850 N N . TYR A 1 107 ? -11.225 14.380 1.704 1.00 97.56 107 TYR A N 1
ATOM 851 C CA . TYR A 1 107 ? -9.890 14.505 2.276 1.00 97.56 107 TYR A CA 1
A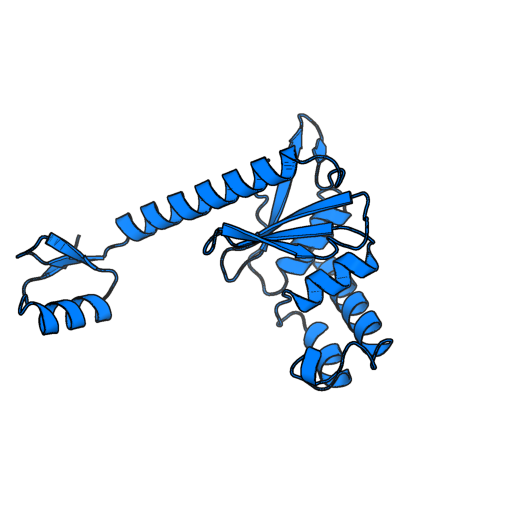TOM 852 C C . TYR A 1 107 ? -9.036 15.469 1.456 1.00 97.56 107 TYR A C 1
ATOM 854 O O . TYR A 1 107 ? -9.153 15.550 0.234 1.00 97.56 107 TYR A O 1
ATOM 862 N N . LYS A 1 108 ? -8.205 16.247 2.154 1.00 97.38 108 LYS A N 1
ATOM 863 C CA . LYS A 1 108 ? -7.359 17.272 1.527 1.00 97.38 108 LYS A CA 1
ATOM 864 C C . LYS A 1 108 ? -6.098 16.689 0.919 1.00 97.38 108 LYS A C 1
ATOM 866 O O . LYS A 1 108 ? -5.572 17.275 -0.022 1.00 97.38 108 LYS A O 1
ATOM 871 N N . ASP A 1 109 ? -5.658 15.554 1.443 1.00 97.88 109 ASP A N 1
ATOM 872 C CA . ASP A 1 109 ? -4.413 14.907 1.073 1.00 97.88 109 ASP A CA 1
ATOM 873 C C . ASP A 1 109 ? -4.683 13.538 0.450 1.00 97.88 109 ASP A C 1
ATOM 875 O O . ASP A 1 109 ? -5.629 12.835 0.818 1.00 97.88 109 ASP A O 1
ATOM 879 N N . ARG A 1 110 ? -3.826 13.179 -0.503 1.00 98.00 110 ARG A N 1
ATOM 880 C CA . ARG A 1 110 ? -3.828 11.935 -1.259 1.00 98.00 110 ARG A CA 1
ATOM 881 C C . ARG A 1 110 ? -2.432 11.330 -1.272 1.00 98.00 110 ARG A C 1
ATOM 883 O O . ARG A 1 110 ? -1.438 12.046 -1.401 1.00 98.00 110 ARG A O 1
ATOM 890 N N . VAL A 1 111 ? -2.367 10.006 -1.195 1.00 98.50 111 VAL A N 1
ATOM 891 C CA . VAL A 1 111 ? -1.128 9.229 -1.323 1.00 98.50 111 VAL A CA 1
ATOM 892 C C . VAL A 1 111 ? -1.316 8.097 -2.315 1.00 98.50 111 VAL A C 1
ATOM 894 O O . VAL A 1 111 ? -2.445 7.709 -2.627 1.00 98.50 111 VAL A O 1
ATOM 897 N N . PHE A 1 112 ? -0.202 7.559 -2.800 1.00 98.62 112 PHE A N 1
ATOM 898 C CA . PHE A 1 112 ? -0.205 6.580 -3.873 1.00 98.62 112 PHE A CA 1
ATOM 899 C C . PHE A 1 112 ? 0.606 5.346 -3.497 1.00 98.62 112 PHE A C 1
ATOM 901 O O . PHE A 1 112 ? 1.729 5.440 -3.005 1.00 98.62 112 PHE A O 1
ATOM 908 N N . LEU A 1 113 ? 0.022 4.191 -3.779 1.00 98.69 113 LEU A N 1
ATOM 909 C CA . LEU A 1 113 ? 0.652 2.886 -3.726 1.00 98.69 113 LEU A CA 1
ATOM 910 C C . LEU A 1 113 ? 0.602 2.258 -5.119 1.00 98.69 113 LEU A C 1
ATOM 912 O O . LEU A 1 113 ? -0.352 2.465 -5.873 1.00 98.69 113 LEU A O 1
ATOM 916 N N . ILE A 1 114 ? 1.594 1.435 -5.427 1.00 98.38 114 ILE A N 1
ATOM 917 C CA . ILE A 1 114 ? 1.580 0.518 -6.564 1.00 98.38 114 ILE A CA 1
ATOM 918 C C . ILE A 1 114 ? 1.484 -0.914 -6.045 1.00 98.38 114 ILE A C 1
ATOM 920 O O . ILE A 1 114 ? 2.091 -1.248 -5.028 1.00 98.38 114 ILE A O 1
ATOM 924 N N . TYR A 1 115 ? 0.689 -1.739 -6.719 1.00 97.62 115 TYR A N 1
ATOM 925 C CA . TYR A 1 115 ? 0.402 -3.116 -6.330 1.00 97.62 115 TYR A CA 1
ATOM 926 C C . TYR A 1 115 ? 0.588 -4.061 -7.519 1.00 97.62 115 TYR A C 1
ATOM 928 O O . TYR A 1 115 ? 0.152 -3.763 -8.631 1.00 97.62 115 TYR A O 1
ATOM 936 N N . ASP A 1 116 ? 1.243 -5.202 -7.312 1.00 93.38 116 ASP A N 1
ATOM 937 C CA . ASP A 1 116 ? 1.564 -6.166 -8.381 1.00 93.38 116 ASP A CA 1
ATOM 938 C C . ASP A 1 116 ? 0.816 -7.506 -8.301 1.00 93.38 116 ASP A C 1
ATOM 940 O O . ASP A 1 116 ? 1.100 -8.434 -9.070 1.00 93.38 116 ASP A O 1
ATOM 944 N N . GLY A 1 117 ? -0.149 -7.594 -7.382 1.00 91.19 117 GLY A N 1
ATOM 945 C CA . GLY A 1 117 ? -0.892 -8.810 -7.058 1.00 91.19 117 GLY A CA 1
ATOM 946 C C . GLY A 1 117 ? -0.438 -9.478 -5.757 1.00 91.19 117 GLY A C 1
ATOM 947 O O . GLY A 1 117 ? -1.205 -10.245 -5.175 1.00 91.19 117 GLY A O 1
ATOM 948 N N . ILE A 1 118 ? 0.760 -9.174 -5.249 1.00 93.38 118 ILE A N 1
ATOM 949 C CA . ILE A 1 118 ? 1.272 -9.754 -3.993 1.00 93.38 118 ILE A CA 1
ATOM 950 C C . ILE A 1 118 ? 2.042 -8.761 -3.116 1.00 93.38 118 ILE A C 1
ATOM 952 O O . ILE A 1 118 ? 2.237 -9.026 -1.932 1.00 93.38 118 ILE A O 1
ATOM 956 N N . HIS A 1 119 ? 2.470 -7.625 -3.664 1.00 95.50 119 HIS A N 1
ATOM 957 C CA . HIS A 1 119 ? 3.328 -6.671 -2.977 1.00 95.50 119 HIS A CA 1
ATOM 958 C C . HIS A 1 119 ? 2.871 -5.230 -3.201 1.00 95.50 119 HIS A C 1
ATOM 960 O O . HIS A 1 119 ? 2.424 -4.874 -4.292 1.00 95.50 119 HIS A O 1
ATOM 966 N N . TYR A 1 120 ? 2.994 -4.413 -2.154 1.00 98.12 120 TYR A N 1
ATOM 967 C CA . TYR A 1 120 ? 2.719 -2.979 -2.181 1.00 98.12 120 TYR A CA 1
ATOM 968 C C . TYR A 1 120 ? 4.008 -2.194 -2.010 1.00 98.12 120 TYR A C 1
ATOM 970 O O . TYR A 1 120 ? 4.789 -2.512 -1.117 1.00 98.12 120 TYR A O 1
ATOM 978 N N . ASP A 1 121 ? 4.142 -1.123 -2.788 1.00 98.44 121 ASP A N 1
ATOM 979 C CA . ASP A 1 121 ? 5.183 -0.114 -2.618 1.00 98.44 121 ASP A CA 1
ATOM 980 C C . ASP A 1 121 ? 4.596 1.301 -2.665 1.00 98.44 121 ASP A C 1
ATOM 982 O O . ASP A 1 121 ? 3.639 1.544 -3.412 1.00 98.44 121 ASP A O 1
ATOM 986 N N . PRO A 1 122 ? 5.164 2.266 -1.925 1.00 98.19 122 PRO A N 1
ATOM 987 C CA . PRO A 1 122 ? 4.792 3.664 -2.041 1.00 98.19 122 PRO A CA 1
ATOM 988 C C . PRO A 1 122 ? 5.307 4.285 -3.345 1.00 98.19 122 PRO A C 1
ATOM 990 O O . PRO A 1 122 ? 6.426 4.029 -3.803 1.00 98.19 122 PRO A O 1
ATOM 993 N N . LEU A 1 123 ? 4.482 5.154 -3.930 1.00 98.19 123 LEU A N 1
ATOM 994 C CA . LEU A 1 123 ? 4.871 6.026 -5.032 1.00 98.19 123 LEU A CA 1
ATOM 995 C C . LEU A 1 123 ? 5.132 7.434 -4.496 1.00 98.19 123 LEU A C 1
ATOM 997 O O . LEU A 1 123 ? 4.263 8.051 -3.880 1.00 98.19 123 LEU A O 1
ATOM 1001 N N . VAL A 1 124 ? 6.330 7.948 -4.760 1.00 96.94 124 VAL A N 1
ATOM 1002 C CA . VAL A 1 124 ? 6.810 9.222 -4.211 1.00 96.94 124 VAL A CA 1
ATOM 1003 C C . VAL A 1 124 ? 7.373 10.134 -5.286 1.00 96.94 124 VAL A C 1
ATOM 1005 O O . VAL A 1 124 ? 7.725 9.702 -6.387 1.00 96.94 124 VAL A O 1
ATOM 1008 N N . LEU A 1 125 ? 7.459 11.424 -4.985 1.00 95.06 125 LEU A N 1
ATOM 1009 C CA . LEU A 1 125 ? 8.160 12.393 -5.813 1.00 95.06 125 LEU A CA 1
ATOM 1010 C C . LEU A 1 125 ? 9.464 12.780 -5.110 1.00 95.06 125 LEU A C 1
ATOM 1012 O O . LEU A 1 125 ? 9.436 13.487 -4.108 1.00 95.06 125 LEU A O 1
ATOM 1016 N N . GLU A 1 126 ? 10.594 12.323 -5.641 1.00 88.38 126 GLU A N 1
ATOM 1017 C CA . GLU A 1 126 ? 11.899 12.825 -5.214 1.00 88.38 126 GLU A CA 1
ATOM 1018 C C . GLU A 1 126 ? 12.122 14.219 -5.804 1.00 88.38 126 GLU A C 1
ATOM 1020 O O . GLU A 1 126 ? 12.014 14.428 -7.016 1.00 88.38 126 GLU A O 1
ATOM 1025 N N . LEU A 1 127 ? 12.402 15.172 -4.925 1.00 84.12 127 LEU A N 1
ATOM 1026 C CA . LEU A 1 127 ? 12.867 16.520 -5.230 1.00 84.12 127 LEU A CA 1
ATOM 1027 C C . LEU A 1 127 ? 14.303 16.632 -4.713 1.00 84.12 127 LEU A C 1
ATOM 1029 O O . LEU A 1 127 ? 14.669 15.889 -3.806 1.00 84.12 127 LEU A O 1
ATOM 1033 N N . ASP A 1 128 ? 15.088 17.580 -5.230 1.00 81.69 128 ASP A N 1
ATOM 1034 C CA . ASP A 1 128 ? 16.546 17.662 -5.018 1.00 81.69 128 ASP A CA 1
ATOM 1035 C C . ASP A 1 128 ? 17.028 17.329 -3.591 1.00 81.69 128 ASP A C 1
ATOM 1037 O O . ASP A 1 128 ? 18.030 16.639 -3.437 1.00 81.69 128 ASP A O 1
ATOM 1041 N N . ASN A 1 129 ? 16.310 17.780 -2.552 1.00 80.31 129 ASN A N 1
ATOM 1042 C CA . ASN A 1 129 ? 16.646 17.508 -1.149 1.00 80.31 129 ASN A CA 1
ATOM 1043 C C . ASN A 1 129 ? 15.483 16.953 -0.303 1.00 80.31 129 ASN A C 1
ATOM 1045 O O . ASN A 1 129 ? 15.609 16.892 0.920 1.00 80.31 129 ASN A O 1
ATOM 1049 N N . THR A 1 130 ? 14.335 16.609 -0.898 1.00 85.31 130 THR A N 1
ATOM 1050 C CA . THR A 1 130 ? 13.165 16.139 -0.133 1.00 85.31 130 THR A CA 1
ATOM 1051 C C . THR A 1 130 ? 12.339 15.123 -0.902 1.00 85.31 130 THR A C 1
ATOM 1053 O O . THR A 1 130 ? 12.022 15.333 -2.070 1.00 85.31 130 THR A O 1
ATOM 1056 N N . THR A 1 131 ? 11.862 14.101 -0.204 1.00 90.62 131 THR A N 1
ATOM 1057 C CA . THR A 1 131 ? 10.896 13.143 -0.740 1.00 90.62 131 THR A CA 1
ATOM 1058 C C . THR A 1 131 ? 9.483 13.607 -0.404 1.00 90.62 131 THR A C 1
ATOM 1060 O O . THR A 1 131 ? 9.104 13.693 0.763 1.00 90.62 131 THR A O 1
ATOM 1063 N N . GLN A 1 132 ? 8.679 13.910 -1.420 1.00 95.06 132 GLN A N 1
ATOM 1064 C CA . GLN A 1 132 ? 7.262 14.204 -1.240 1.00 95.06 132 GLN A CA 1
ATOM 1065 C C . GLN A 1 132 ? 6.447 12.908 -1.341 1.00 95.06 132 GLN A C 1
ATOM 1067 O O . GLN A 1 132 ? 6.387 12.268 -2.394 1.00 95.06 132 GLN A O 1
ATOM 1072 N N . THR A 1 133 ? 5.807 12.537 -0.232 1.00 96.62 133 THR A N 1
ATOM 1073 C CA . THR A 1 133 ? 4.997 11.315 -0.085 1.00 96.62 133 THR A CA 1
ATOM 1074 C C . THR A 1 133 ? 3.489 11.583 -0.101 1.00 96.62 133 THR A C 1
ATOM 1076 O O . THR A 1 133 ? 2.707 10.695 -0.437 1.00 96.62 133 THR A O 1
ATOM 1079 N N . MET A 1 134 ? 3.080 12.806 0.249 1.00 97.19 134 MET A N 1
ATOM 1080 C CA . MET A 1 134 ? 1.691 13.261 0.324 1.00 97.19 134 MET A CA 1
ATOM 1081 C C . MET A 1 134 ? 1.440 14.412 -0.652 1.00 97.19 134 MET A C 1
ATOM 1083 O O . MET A 1 134 ? 2.269 15.313 -0.822 1.00 97.19 134 MET A O 1
ATOM 1087 N N . PHE A 1 135 ? 0.272 14.391 -1.286 1.00 97.12 135 PHE A N 1
ATOM 1088 C CA . PHE A 1 135 ? -0.102 15.329 -2.338 1.00 97.12 135 PHE A CA 1
ATOM 1089 C C . PHE A 1 135 ? -1.476 15.935 -2.052 1.00 97.12 135 PHE A C 1
ATOM 1091 O O . PHE A 1 135 ? -2.347 15.222 -1.561 1.00 97.12 135 PHE A O 1
ATOM 1098 N N . PRO A 1 136 ? -1.733 17.204 -2.406 1.00 97.25 136 PRO A N 1
ATOM 1099 C CA . PRO A 1 136 ? -3.085 17.746 -2.344 1.00 97.25 136 PRO A CA 1
ATOM 1100 C C . PRO A 1 136 ? -4.040 16.918 -3.213 1.00 97.25 136 PRO A C 1
ATOM 1102 O O . PRO A 1 136 ? -3.775 16.696 -4.392 1.00 97.25 136 PRO A O 1
ATOM 1105 N N . ALA A 1 137 ? -5.180 16.497 -2.669 1.00 95.38 137 ALA A N 1
ATOM 1106 C CA . ALA A 1 137 ? -6.174 15.697 -3.388 1.00 95.38 137 ALA A CA 1
ATOM 1107 C C . ALA A 1 137 ? -6.809 16.449 -4.577 1.00 95.38 137 ALA A C 1
ATOM 1109 O O . ALA A 1 137 ? -7.340 15.825 -5.501 1.00 95.38 137 ALA A O 1
ATOM 1110 N N . SER A 1 138 ? -6.734 17.785 -4.570 1.00 94.62 138 SER A N 1
ATOM 1111 C CA . SER A 1 138 ? -7.129 18.652 -5.685 1.00 94.62 138 SER A CA 1
ATOM 1112 C C . SER A 1 138 ? -6.133 18.650 -6.848 1.00 94.62 138 SER A C 1
ATOM 1114 O O . SER A 1 138 ? -6.497 19.065 -7.947 1.00 94.62 138 SER A O 1
ATOM 1116 N N . ASP A 1 139 ? -4.894 18.198 -6.633 1.00 95.38 139 ASP A N 1
ATOM 1117 C CA . ASP A 1 139 ? -3.888 18.082 -7.683 1.00 95.38 139 ASP A CA 1
ATOM 1118 C C . ASP A 1 139 ? -4.048 16.747 -8.420 1.00 95.38 139 ASP A C 1
ATOM 1120 O O . ASP A 1 139 ? -3.941 15.662 -7.842 1.00 95.38 139 ASP A O 1
ATOM 1124 N N . LEU A 1 140 ? -4.320 16.828 -9.720 1.00 94.00 140 LEU A N 1
ATOM 1125 C CA . LEU A 1 140 ? -4.520 15.656 -10.571 1.00 94.00 140 LEU A CA 1
ATOM 1126 C C . LEU A 1 140 ? -3.205 15.115 -11.144 1.00 94.00 140 LEU A C 1
ATOM 1128 O O . LEU A 1 140 ? -3.130 13.930 -11.465 1.00 94.00 140 LEU A O 1
ATOM 1132 N N . ARG A 1 141 ? -2.147 15.934 -11.206 1.00 96.81 141 ARG A N 1
ATOM 1133 C CA . ARG A 1 141 ? -0.869 15.550 -11.830 1.00 96.81 141 ARG A CA 1
ATOM 1134 C C . ARG A 1 141 ? -0.238 14.321 -11.163 1.00 96.81 141 ARG A C 1
ATOM 1136 O O . ARG A 1 141 ? 0.177 13.420 -11.887 1.00 96.81 141 ARG A O 1
ATOM 1143 N N . PRO A 1 142 ? -0.203 14.195 -9.816 1.00 96.81 142 PRO A N 1
ATOM 1144 C CA . PRO A 1 142 ? 0.333 12.997 -9.169 1.00 96.81 142 PRO A CA 1
ATOM 1145 C C . PRO A 1 142 ? -0.410 11.715 -9.558 1.00 96.81 142 PRO A C 1
ATOM 1147 O O . PRO A 1 142 ? 0.218 10.671 -9.687 1.00 96.81 142 PRO A O 1
ATOM 1150 N N . MET A 1 143 ? -1.726 11.790 -9.794 1.00 96.62 143 MET A N 1
ATOM 1151 C CA . MET A 1 143 ? -2.516 10.636 -10.229 1.00 96.62 143 MET A CA 1
ATOM 1152 C C . MET A 1 143 ? -2.153 10.210 -11.652 1.00 96.62 143 MET A C 1
ATOM 1154 O O . MET A 1 143 ? -1.958 9.021 -11.893 1.00 96.62 143 MET A O 1
ATOM 1158 N N . GLU A 1 144 ? -2.011 11.162 -12.575 1.00 96.88 144 GLU A N 1
ATOM 1159 C CA . GLU A 1 144 ? -1.559 10.884 -13.944 1.00 96.88 144 GLU A CA 1
ATOM 1160 C C . GLU A 1 144 ? -0.169 10.236 -13.938 1.00 96.88 144 GLU A C 1
ATOM 1162 O O . GLU A 1 144 ? 0.035 9.188 -14.546 1.00 96.88 144 GLU A O 1
ATOM 1167 N N . MET A 1 145 ? 0.766 10.798 -13.167 1.00 97.31 145 MET A N 1
ATOM 1168 C CA . MET A 1 145 ? 2.119 10.258 -13.027 1.00 97.31 145 MET A CA 1
ATOM 1169 C C . MET A 1 145 ? 2.122 8.842 -12.438 1.00 97.31 145 MET A C 1
ATOM 1171 O O . MET A 1 145 ? 2.854 7.980 -12.916 1.00 97.31 145 MET A O 1
ATOM 1175 N N . ALA A 1 146 ? 1.304 8.587 -11.416 1.00 97.56 146 ALA A N 1
ATOM 1176 C CA . ALA A 1 146 ? 1.198 7.275 -10.788 1.00 97.56 146 ALA A CA 1
ATOM 1177 C C . ALA A 1 146 ? 0.656 6.212 -11.764 1.00 97.56 146 ALA A C 1
ATOM 1179 O O . ALA A 1 146 ? 1.143 5.080 -11.789 1.00 97.56 146 ALA A O 1
ATOM 1180 N N . ILE A 1 147 ? -0.312 6.587 -12.609 1.00 97.06 147 ILE A N 1
ATOM 1181 C CA . ILE A 1 147 ? -0.850 5.724 -13.667 1.00 97.06 147 ILE A CA 1
ATOM 1182 C C . ILE A 1 147 ? 0.218 5.418 -14.725 1.00 97.06 147 ILE A C 1
ATOM 1184 O O . ILE A 1 147 ? 0.323 4.268 -15.151 1.00 97.06 147 ILE A O 1
ATOM 1188 N N . GLU A 1 148 ? 1.026 6.401 -15.136 1.00 96.81 148 GLU A N 1
ATOM 1189 C CA . GLU A 1 148 ? 2.125 6.160 -16.083 1.00 96.81 148 GLU A CA 1
ATOM 1190 C C . GLU A 1 148 ? 3.165 5.182 -15.517 1.00 96.81 148 GLU A C 1
ATOM 1192 O O . GLU A 1 148 ? 3.519 4.218 -16.195 1.00 96.81 148 GLU A O 1
ATOM 1197 N N . ILE A 1 149 ? 3.549 5.316 -14.241 1.00 96.50 149 ILE A N 1
ATOM 1198 C CA . ILE A 1 149 ? 4.449 4.353 -13.580 1.00 96.50 149 ILE A CA 1
ATOM 1199 C C . ILE A 1 149 ? 3.857 2.933 -13.582 1.00 96.50 149 ILE A C 1
ATOM 1201 O O . ILE A 1 149 ? 4.567 1.957 -13.833 1.00 96.50 149 ILE A O 1
ATOM 1205 N N . ALA A 1 150 ? 2.550 2.786 -13.349 1.00 96.12 150 ALA A N 1
ATOM 1206 C CA . ALA A 1 150 ? 1.900 1.478 -13.403 1.00 96.12 150 ALA A CA 1
ATOM 1207 C C . ALA A 1 150 ? 1.862 0.887 -14.826 1.00 96.12 150 ALA A C 1
ATOM 1209 O O . ALA A 1 150 ? 2.058 -0.320 -14.994 1.00 96.12 150 ALA A O 1
ATOM 1210 N N . LYS A 1 151 ? 1.659 1.718 -15.858 1.00 95.44 151 LYS A N 1
ATOM 1211 C CA . LYS A 1 151 ? 1.733 1.294 -17.268 1.00 95.44 151 LYS A CA 1
ATOM 1212 C C . LYS A 1 151 ? 3.138 0.827 -17.640 1.00 95.44 151 LYS A C 1
ATOM 1214 O O . LYS A 1 151 ? 3.276 -0.219 -18.273 1.00 95.44 151 LYS A O 1
ATOM 1219 N N . GLU A 1 152 ? 4.168 1.561 -17.225 1.00 93.44 152 GLU A N 1
ATOM 1220 C CA . GLU A 1 152 ? 5.570 1.183 -17.429 1.00 93.44 152 GLU A CA 1
ATOM 1221 C C . GLU A 1 152 ? 5.902 -0.143 -16.738 1.00 93.44 152 GLU A C 1
ATOM 1223 O O . GLU A 1 152 ? 6.512 -1.023 -17.352 1.00 93.44 152 GLU A O 1
ATOM 1228 N N . ALA A 1 153 ? 5.439 -0.335 -15.497 1.00 91.50 153 ALA A N 1
ATOM 1229 C CA . ALA A 1 153 ? 5.609 -1.587 -14.763 1.00 91.50 153 ALA A CA 1
ATOM 1230 C C . ALA A 1 153 ? 4.929 -2.770 -15.476 1.00 91.50 153 ALA A C 1
ATOM 1232 O O . ALA A 1 153 ? 5.543 -3.826 -15.651 1.00 91.50 153 ALA A O 1
ATOM 1233 N N . LYS A 1 154 ? 3.689 -2.589 -15.954 1.00 90.81 154 LYS A N 1
ATOM 1234 C CA . LYS A 1 154 ? 2.959 -3.611 -16.720 1.00 90.81 154 LYS A CA 1
ATOM 1235 C C . LYS A 1 154 ? 3.663 -3.962 -18.026 1.00 90.81 154 LYS A C 1
ATOM 1237 O O . LYS A 1 154 ? 3.818 -5.139 -18.337 1.00 90.81 154 LYS A O 1
ATOM 1242 N N . SER A 1 155 ? 4.090 -2.949 -18.774 1.00 87.62 155 SER A N 1
ATOM 1243 C CA . SER A 1 155 ? 4.807 -3.110 -20.040 1.00 87.62 155 SER A CA 1
ATOM 1244 C C . SER A 1 155 ? 6.118 -3.866 -19.829 1.00 87.62 155 SER A C 1
ATOM 1246 O O . SER A 1 155 ? 6.369 -4.872 -20.487 1.00 87.62 155 SER A O 1
ATOM 1248 N N . SER A 1 156 ? 6.907 -3.462 -18.831 1.00 82.50 156 SER A N 1
ATOM 1249 C CA . SER A 1 156 ? 8.168 -4.125 -18.481 1.00 82.50 156 SER A CA 1
ATOM 1250 C C . SER A 1 156 ? 7.951 -5.595 -18.127 1.00 82.50 156 SER A C 1
ATOM 1252 O O . SER A 1 156 ? 8.664 -6.453 -18.637 1.00 82.50 156 SER A O 1
ATOM 1254 N N . ARG A 1 157 ? 6.913 -5.907 -17.339 1.00 75.44 157 ARG A N 1
ATOM 1255 C CA . ARG A 1 157 ? 6.542 -7.291 -17.022 1.00 75.44 157 ARG A CA 1
ATOM 1256 C C . ARG A 1 157 ? 6.110 -8.070 -18.259 1.00 75.44 157 ARG A C 1
ATOM 1258 O O . ARG A 1 157 ? 6.542 -9.199 -18.412 1.00 75.44 157 ARG A O 1
ATOM 1265 N N . GLN A 1 158 ? 5.334 -7.476 -19.167 1.00 56.59 158 GLN A N 1
ATOM 1266 C CA . GLN A 1 158 ? 4.980 -8.114 -20.439 1.00 56.59 158 GLN A CA 1
ATOM 1267 C C . GLN A 1 158 ? 6.214 -8.394 -21.300 1.00 56.59 158 GLN A C 1
ATOM 1269 O O . GLN A 1 158 ? 6.288 -9.455 -21.905 1.00 56.59 158 GLN A O 1
ATOM 1274 N N . PHE A 1 159 ? 7.195 -7.489 -21.346 1.00 52.41 159 PHE A N 1
ATOM 1275 C CA . PHE A 1 159 ? 8.463 -7.740 -22.034 1.00 52.41 159 PHE A CA 1
ATOM 1276 C C . PHE A 1 159 ? 9.270 -8.853 -21.368 1.00 52.41 159 PHE A C 1
ATOM 1278 O O . PHE A 1 159 ? 9.816 -9.697 -22.072 1.00 52.41 159 PHE A O 1
ATOM 1285 N N . THR A 1 160 ? 9.320 -8.888 -20.036 1.00 58.28 160 THR A N 1
ATOM 1286 C CA . THR A 1 160 ? 9.968 -9.967 -19.287 1.00 58.28 160 THR A CA 1
ATOM 1287 C 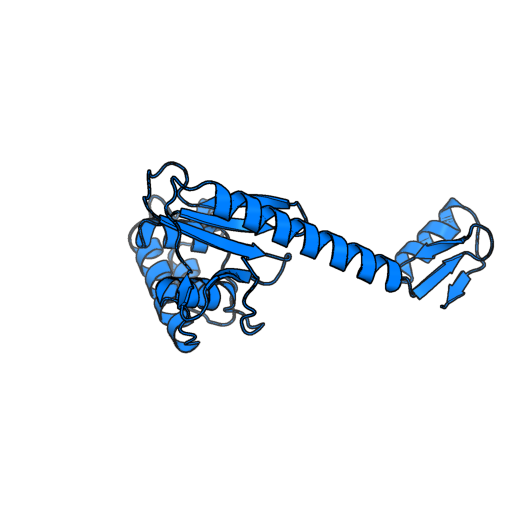C . THR A 1 160 ? 9.247 -11.297 -19.492 1.00 58.28 160 THR A C 1
ATOM 1289 O O . THR A 1 160 ? 9.901 -12.272 -19.821 1.00 58.28 160 THR A O 1
ATOM 1292 N N . ASP A 1 161 ? 7.917 -11.346 -19.427 1.00 56.47 161 ASP A N 1
ATOM 1293 C CA . ASP A 1 161 ? 7.122 -12.545 -19.714 1.00 56.47 161 ASP A CA 1
ATOM 1294 C C . ASP A 1 161 ? 7.287 -12.986 -21.181 1.00 56.47 161 ASP A C 1
ATOM 1296 O O . ASP A 1 161 ? 7.456 -14.172 -21.452 1.00 56.47 161 ASP A O 1
ATOM 1300 N N . MET A 1 162 ? 7.355 -12.037 -22.126 1.00 56.28 162 MET A N 1
ATOM 1301 C CA . MET A 1 162 ? 7.679 -12.314 -23.531 1.00 56.28 162 MET A CA 1
ATOM 1302 C C . MET A 1 162 ? 9.125 -12.782 -23.752 1.00 56.28 162 MET A C 1
ATOM 1304 O O . MET A 1 162 ? 9.409 -13.425 -24.763 1.00 56.28 162 MET A O 1
ATOM 1308 N N . ALA A 1 163 ? 10.050 -12.448 -22.854 1.00 56.34 163 ALA A N 1
ATOM 1309 C CA . ALA A 1 163 ? 11.422 -12.948 -22.864 1.00 56.34 163 ALA A CA 1
ATOM 1310 C C . ALA A 1 163 ? 11.562 -14.279 -22.104 1.00 56.34 163 ALA A C 1
ATOM 1312 O O . ALA A 1 163 ? 12.466 -15.052 -22.397 1.00 56.34 163 ALA A O 1
ATOM 1313 N N . ASN A 1 164 ? 10.654 -14.561 -21.167 1.00 61.00 164 ASN A N 1
ATOM 1314 C CA . ASN A 1 164 ? 10.643 -15.749 -20.316 1.00 61.00 164 ASN A CA 1
ATOM 1315 C C . ASN A 1 164 ? 9.954 -16.961 -20.962 1.00 61.00 164 ASN A C 1
ATOM 1317 O O . ASN A 1 164 ? 9.798 -17.988 -20.300 1.00 61.00 164 ASN A O 1
ATOM 1321 N N . PHE A 1 165 ? 9.528 -16.879 -22.228 1.00 64.44 165 PHE A N 1
ATOM 1322 C CA . PHE A 1 165 ? 9.108 -18.072 -22.962 1.00 64.44 165 PHE A CA 1
ATOM 1323 C C . PHE A 1 165 ? 10.272 -19.059 -23.010 1.00 64.44 165 PHE A C 1
ATOM 1325 O O . PHE A 1 165 ? 11.291 -18.798 -23.642 1.00 64.44 165 PHE A O 1
ATOM 1332 N N . THR A 1 166 ? 10.111 -20.201 -22.353 1.00 72.06 166 THR A N 1
ATOM 1333 C CA . THR A 1 166 ? 11.122 -21.258 -22.350 1.00 72.06 166 THR A CA 1
ATOM 1334 C C . THR A 1 166 ? 10.978 -22.178 -23.550 1.00 72.06 166 THR A C 1
ATOM 1336 O O . THR A 1 166 ? 11.936 -22.852 -23.901 1.00 72.06 166 THR A O 1
ATOM 1339 N N . LEU A 1 167 ? 9.797 -22.215 -24.179 1.00 83.69 167 LEU A N 1
ATOM 1340 C CA . LEU A 1 167 ? 9.444 -23.185 -25.211 1.00 83.69 167 LEU A CA 1
ATOM 1341 C C . LEU A 1 167 ? 8.786 -22.494 -26.412 1.00 83.69 167 LEU A C 1
ATOM 1343 O O . LEU A 1 167 ? 7.995 -21.563 -26.262 1.00 83.69 167 LEU A O 1
ATOM 1347 N N . PHE A 1 168 ? 9.063 -22.972 -27.621 1.00 87.75 168 PHE A N 1
ATOM 1348 C CA . PHE A 1 168 ? 8.374 -22.551 -28.840 1.00 87.75 168 PHE A CA 1
ATOM 1349 C C . PHE A 1 168 ? 8.078 -23.738 -29.759 1.00 87.75 168 PHE A C 1
ATOM 1351 O O . PHE A 1 168 ? 8.836 -24.702 -29.827 1.00 87.75 168 PHE A O 1
ATOM 1358 N N . CYS A 1 169 ? 6.967 -23.686 -30.490 1.00 90.94 169 CYS A N 1
ATOM 1359 C CA . CYS A 1 169 ? 6.616 -24.687 -31.490 1.00 90.94 169 CYS A CA 1
ATOM 1360 C C . CYS A 1 169 ? 7.464 -24.485 -32.751 1.00 90.94 169 CYS A C 1
ATOM 1362 O O . CYS A 1 169 ? 7.440 -23.418 -33.359 1.00 90.94 169 CYS A O 1
ATOM 1364 N N . LYS A 1 170 ? 8.157 -25.525 -33.211 1.00 91.25 170 LYS A N 1
ATOM 1365 C CA . LYS A 1 170 ? 8.987 -25.474 -34.424 1.00 91.25 170 LYS A CA 1
ATOM 1366 C C . LYS A 1 170 ? 8.165 -25.374 -35.712 1.00 91.25 170 LYS A C 1
ATOM 1368 O O . LYS A 1 170 ? 8.670 -24.862 -36.707 1.00 91.25 170 LYS A O 1
ATOM 1373 N N . VAL A 1 171 ? 6.902 -25.812 -35.685 1.00 92.25 171 VAL A N 1
ATOM 1374 C CA . VAL A 1 171 ? 6.002 -25.824 -36.852 1.00 92.25 171 VAL A CA 1
ATOM 1375 C C . VAL A 1 171 ? 5.391 -24.446 -37.108 1.00 92.25 171 VAL A C 1
ATOM 1377 O O . VAL A 1 171 ? 5.441 -23.950 -38.229 1.00 92.25 171 VAL A O 1
ATOM 1380 N N . CYS A 1 172 ? 4.826 -23.809 -36.077 1.00 91.69 172 CYS A N 1
ATOM 1381 C CA . CYS A 1 172 ? 4.105 -22.537 -36.223 1.00 91.69 172 CYS A CA 1
ATOM 1382 C C . CYS A 1 172 ? 4.737 -21.349 -35.490 1.00 91.69 172 CYS A C 1
ATOM 1384 O O . CYS A 1 172 ? 4.196 -20.249 -35.558 1.00 91.69 172 CYS A O 1
ATOM 1386 N N . GLN A 1 173 ? 5.862 -21.550 -34.796 1.00 87.12 173 GLN A N 1
ATOM 1387 C CA . GLN A 1 173 ? 6.605 -20.511 -34.070 1.00 87.12 173 GLN A CA 1
ATOM 1388 C C . GLN A 1 173 ? 5.841 -19.859 -32.902 1.00 87.12 173 GLN A C 1
ATOM 1390 O O . GLN A 1 173 ? 6.271 -18.834 -32.372 1.00 87.12 173 GLN A O 1
ATOM 1395 N N . ALA A 1 174 ? 4.731 -20.461 -32.459 1.00 82.50 174 ALA A N 1
ATOM 1396 C CA . ALA A 1 174 ? 4.050 -20.065 -31.228 1.00 82.50 174 ALA A CA 1
ATOM 1397 C C . ALA A 1 174 ? 4.968 -20.285 -30.012 1.00 82.50 174 ALA A C 1
ATOM 1399 O O . ALA A 1 174 ? 5.699 -21.272 -29.978 1.00 82.50 174 ALA A O 1
ATOM 1400 N N . ARG A 1 175 ? 4.943 -19.374 -29.033 1.00 85.56 175 ARG A N 1
ATOM 1401 C CA . ARG A 1 175 ? 5.814 -19.379 -27.843 1.00 85.56 175 ARG A CA 1
ATOM 1402 C C . ARG A 1 175 ? 4.992 -19.629 -26.578 1.00 85.56 175 ARG A C 1
ATOM 1404 O O . ARG A 1 175 ? 3.846 -19.188 -26.520 1.00 85.56 175 ARG A O 1
ATOM 1411 N N . PHE A 1 176 ? 5.573 -20.322 -25.602 1.00 84.62 176 PHE A N 1
ATOM 1412 C CA . PHE A 1 176 ? 4.879 -20.858 -24.429 1.00 84.62 176 PHE A CA 1
ATOM 1413 C C . PHE A 1 176 ? 5.714 -20.715 -23.159 1.00 84.62 176 PHE A C 1
ATOM 1415 O O . PHE A 1 176 ? 6.944 -20.839 -23.193 1.00 84.62 176 PHE A O 1
ATOM 1422 N N . VAL A 1 177 ? 5.040 -20.465 -22.036 1.00 80.31 177 VAL A N 1
ATOM 1423 C CA . VAL A 1 177 ? 5.656 -20.441 -20.705 1.00 80.31 177 VAL A CA 1
ATOM 1424 C C . VAL A 1 177 ? 5.251 -21.721 -19.972 1.00 80.31 177 VAL A C 1
ATOM 1426 O O . VAL A 1 177 ? 4.212 -21.801 -19.318 1.00 80.31 177 VAL A O 1
ATOM 1429 N N . GLY A 1 178 ? 6.096 -22.747 -20.091 1.00 77.75 178 GLY A N 1
ATOM 1430 C CA . GLY A 1 178 ? 5.937 -24.026 -19.395 1.00 77.75 178 GLY A CA 1
ATOM 1431 C C . GLY A 1 178 ? 5.002 -25.051 -20.057 1.00 77.75 178 GLY A C 1
ATOM 1432 O O . GLY A 1 178 ? 4.328 -24.807 -21.058 1.00 77.75 178 GLY A O 1
ATOM 1433 N N . ASP A 1 179 ? 4.967 -26.244 -19.462 1.00 78.12 179 ASP A N 1
ATOM 1434 C CA . ASP A 1 179 ? 4.471 -27.468 -20.112 1.00 78.12 179 ASP A CA 1
ATOM 1435 C C . ASP A 1 179 ? 2.955 -27.517 -20.341 1.00 78.12 179 ASP A C 1
ATOM 1437 O O . ASP A 1 179 ? 2.474 -28.202 -21.249 1.00 78.12 179 ASP A O 1
ATOM 1441 N N . LYS A 1 180 ? 2.170 -26.800 -19.526 1.00 84.25 180 LYS A N 1
ATOM 1442 C CA . LYS A 1 180 ? 0.700 -26.807 -19.631 1.00 84.25 180 LYS A CA 1
ATOM 1443 C C . LYS A 1 180 ? 0.224 -26.208 -20.953 1.00 84.25 180 LYS A C 1
ATOM 1445 O O . LYS A 1 180 ? -0.662 -26.770 -21.593 1.00 84.25 180 LYS A O 1
ATOM 1450 N N . GLU A 1 181 ? 0.823 -25.096 -21.366 1.00 87.19 181 GLU A N 1
ATOM 1451 C CA . GLU A 1 181 ? 0.456 -24.399 -22.601 1.00 87.19 181 GLU A CA 1
ATOM 1452 C C . GLU A 1 181 ? 0.912 -25.178 -23.839 1.00 87.19 181 GLU A C 1
ATOM 1454 O O . GLU A 1 181 ? 0.165 -25.297 -24.809 1.00 87.19 181 GLU A O 1
ATOM 1459 N N . VAL A 1 182 ? 2.099 -25.787 -23.766 1.00 88.06 182 VAL A N 1
ATOM 1460 C CA . VAL A 1 182 ? 2.642 -26.685 -24.797 1.00 88.06 182 VAL A CA 1
ATOM 1461 C C . VAL A 1 182 ? 1.733 -27.893 -25.018 1.00 88.06 182 VAL A C 1
ATOM 1463 O O . VAL A 1 182 ? 1.410 -28.233 -26.157 1.00 88.06 182 VAL A O 1
ATOM 1466 N N . THR A 1 183 ? 1.269 -28.512 -23.930 1.00 87.75 183 THR A N 1
ATOM 1467 C CA . THR A 1 183 ? 0.380 -29.680 -23.987 1.00 87.75 183 THR A CA 1
ATOM 1468 C C . THR A 1 183 ? -0.961 -29.329 -24.628 1.00 87.75 183 THR A C 1
ATOM 1470 O O . THR A 1 183 ? -1.448 -30.060 -25.493 1.00 87.75 183 THR A O 1
ATOM 1473 N N . GLU A 1 184 ? -1.552 -28.196 -24.247 1.00 91.94 184 GLU A N 1
ATOM 1474 C CA . GLU A 1 184 ? -2.816 -27.748 -24.833 1.00 91.94 184 GLU A CA 1
ATOM 1475 C C . GLU A 1 184 ? -2.654 -27.351 -26.306 1.00 91.94 184 GLU A C 1
ATOM 1477 O O . GLU A 1 184 ? -3.494 -27.705 -27.136 1.00 91.94 184 GLU A O 1
ATOM 1482 N N . HIS A 1 185 ? -1.544 -26.699 -26.668 1.00 91.75 185 HIS A N 1
ATOM 1483 C CA . HIS A 1 185 ? -1.230 -26.393 -28.060 1.00 91.75 185 HIS A CA 1
ATOM 1484 C C . HIS A 1 185 ? -1.144 -27.665 -28.904 1.00 91.75 185 HIS A C 1
ATOM 1486 O O . HIS A 1 185 ? -1.842 -27.767 -29.911 1.00 91.75 185 HIS A O 1
ATOM 1492 N N . ALA A 1 186 ? -0.356 -28.652 -28.466 1.00 92.00 186 ALA A N 1
ATOM 1493 C CA . ALA A 1 186 ? -0.216 -29.927 -29.163 1.00 92.00 186 ALA A CA 1
ATOM 1494 C C . ALA A 1 186 ? -1.564 -30.636 -29.342 1.00 92.00 186 ALA A C 1
ATOM 1496 O O . ALA A 1 186 ? -1.841 -31.186 -30.407 1.00 92.00 186 ALA A O 1
ATOM 1497 N N . ARG A 1 187 ? -2.437 -30.573 -28.330 1.00 93.94 187 ARG A N 1
ATOM 1498 C CA . ARG A 1 187 ? -3.779 -31.166 -28.376 1.00 93.94 187 ARG A CA 1
ATOM 1499 C C . ARG A 1 187 ? -4.683 -30.503 -29.419 1.00 93.94 187 ARG A C 1
ATOM 1501 O O . ARG A 1 187 ? -5.455 -31.198 -30.075 1.00 93.94 187 ARG A O 1
ATOM 1508 N N . VAL A 1 188 ? -4.631 -29.177 -29.542 1.00 94.25 188 VAL A N 1
ATOM 1509 C CA . VAL A 1 188 ? -5.528 -28.407 -30.421 1.00 94.25 188 VAL A CA 1
ATOM 1510 C C . VAL A 1 188 ? -5.019 -28.357 -31.861 1.00 94.25 188 VAL A C 1
ATOM 1512 O O . VAL A 1 188 ? -5.816 -28.454 -32.791 1.00 94.25 188 VAL A O 1
ATOM 1515 N N . THR A 1 189 ? -3.710 -28.200 -32.059 1.00 91.88 189 THR A N 1
ATOM 1516 C CA . THR A 1 189 ? -3.106 -27.997 -33.387 1.00 91.88 189 THR A CA 1
ATOM 1517 C C . THR A 1 189 ? -2.508 -29.269 -33.979 1.00 91.88 189 THR A C 1
ATOM 1519 O O . THR A 1 189 ? -2.260 -29.323 -35.180 1.00 91.88 189 THR A O 1
ATOM 1522 N N . GLY A 1 190 ? -2.261 -30.290 -33.154 1.00 92.62 190 GLY A N 1
ATOM 1523 C CA . GLY A 1 190 ? -1.511 -31.483 -33.545 1.00 92.62 190 GLY A CA 1
ATOM 1524 C C . GLY A 1 190 ? -0.003 -31.246 -33.676 1.00 92.62 190 GLY A C 1
ATOM 1525 O O . GLY A 1 190 ? 0.712 -32.137 -34.131 1.00 92.62 190 GLY A O 1
ATOM 1526 N N . HIS A 1 191 ? 0.505 -30.065 -33.309 1.00 95.19 191 HIS A N 1
ATOM 1527 C CA . HIS A 1 191 ? 1.936 -29.785 -33.364 1.00 95.19 191 HIS A CA 1
ATOM 1528 C C . HIS A 1 191 ? 2.649 -30.362 -32.139 1.00 95.19 191 HIS A C 1
ATOM 1530 O O . HIS A 1 191 ? 2.445 -29.896 -31.022 1.00 95.19 191 HIS A O 1
ATOM 1536 N N . CYS A 1 192 ? 3.534 -31.332 -32.357 1.00 90.00 192 CYS A N 1
ATOM 1537 C CA . CYS A 1 192 ? 4.276 -31.997 -31.279 1.00 90.00 192 CYS A CA 1
ATOM 1538 C C . CYS A 1 192 ? 5.768 -31.630 -31.244 1.00 90.00 192 CYS A C 1
ATOM 1540 O O . CYS A 1 192 ? 6.510 -32.136 -30.406 1.00 90.00 192 CYS A O 1
ATOM 1542 N N . GLU A 1 193 ? 6.224 -30.771 -32.157 1.00 90.50 193 GLU A N 1
ATOM 1543 C CA . GLU A 1 193 ? 7.625 -30.366 -32.242 1.00 90.50 193 GLU A CA 1
ATOM 1544 C C . GLU A 1 193 ? 7.845 -29.035 -31.528 1.00 90.50 193 GLU A C 1
ATOM 1546 O O . GLU A 1 193 ? 7.497 -27.973 -32.051 1.00 90.50 193 GLU A O 1
ATOM 1551 N N . PHE A 1 194 ? 8.457 -29.098 -30.348 1.00 90.00 194 PHE A N 1
ATOM 1552 C CA . PHE A 1 194 ? 8.823 -27.929 -29.554 1.00 90.00 194 PHE A CA 1
ATOM 1553 C C . PHE A 1 194 ? 10.346 -27.814 -29.428 1.00 90.00 194 PHE A C 1
ATOM 1555 O O . PHE A 1 194 ? 11.083 -28.798 -29.538 1.00 90.00 194 PHE A O 1
ATOM 1562 N N . GLY A 1 195 ? 10.831 -26.587 -29.300 1.00 81.62 195 GLY A N 1
ATOM 1563 C CA . GLY A 1 195 ? 12.217 -26.249 -29.006 1.00 81.62 195 GLY A CA 1
ATOM 1564 C C . GLY A 1 195 ? 12.280 -25.354 -27.781 1.00 81.62 195 GLY A C 1
ATOM 1565 O O . GLY A 1 195 ? 11.324 -24.637 -27.496 1.00 81.62 195 GLY A O 1
ATOM 1566 N N . GLU A 1 196 ? 13.399 -25.414 -27.076 1.00 81.00 196 GLU A N 1
ATOM 1567 C CA . GLU A 1 196 ? 13.732 -24.480 -26.003 1.00 81.00 196 GLU A CA 1
ATOM 1568 C C . GLU A 1 196 ? 14.589 -23.341 -26.569 1.00 81.00 196 GLU A C 1
ATOM 1570 O O . GLU A 1 196 ? 15.245 -23.525 -27.603 1.00 81.00 196 GLU A O 1
ATOM 1575 N N . PHE A 1 197 ? 14.532 -22.167 -25.938 1.00 63.41 197 PHE A N 1
ATOM 1576 C CA . PHE A 1 197 ? 15.456 -21.064 -26.230 1.00 63.41 197 PHE A CA 1
ATOM 1577 C C . PHE A 1 197 ? 16.832 -21.293 -25.599 1.00 63.41 197 PHE A C 1
ATOM 1579 O O . PHE A 1 197 ? 16.887 -21.850 -24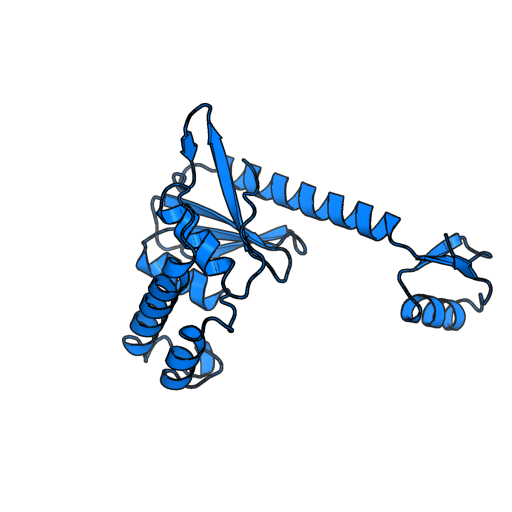.480 1.00 63.41 197 PHE A O 1
#

Radius of gyration: 21.03 Å; chains: 1; bounding box: 39×51×55 Å

InterPro domains:
  IPR003323 OTU domain [PF02338] (11-115)
  IPR003323 OTU domain [PS50802] (1-126)
  IPR013087 Zinc finger C2H2-type [PS00028] (169-191)
  IPR038765 Papain-like cysteine peptidase superfamily [SSF54001] (4-124)
  IPR057766 OTU1-like, C-terminal C2H2-type zinc finger [PF24560] (163-197)

Organism: NCBI:txid280406

Foldseek 3Di:
DDWDDDDQAQQQVLQQVVCLVVQRDGDPVSSLVLLQLLLVLLVVCCVVNDCVNQVHHSNVSSVQSNDSRHHDDDSSQLSVCVVVVEWEWEQELQVRDTDIHCPVVPRQKYFYWYHDPRHITGDWDDDPPGINGIDGPPDCVVVVVRSVNSPVVNVVVVVVVVVQQQKAQPPPRHTDNDDVVLVVCCVPVVGPHMDGD

pLDDT: mean 92.72, std 9.08, range [52.41, 98.69]